Protein 4LVI (pdb70)

Solvent-accessible surface area: 11759 Å² total; per-residue (Å²): 62,96,7,60,8,99,27,104,121,7,79,27,78,56,1,38,47,12,29,123,64,6,18,56,115,149,71,208,54,29,68,104,85,99,32,149,62,31,45,50,24,21,153,31,86,141,103,46,44,0,58,118,44,0,68,53,49,1,76,139,77,50,108,61,154,201,81,37,169,201,63,11,22,3,0,0,9,1,46,0,17,8,64,118,83,10,11,116,155,38,85,142,142,80,12,94,61,0,0,65,11,0,45,65,2,0,16,118,77,22,30,150,81,5,13,5,0,0,6,0,0,27,1,43,86,30,29,23,0,18,0,0,0,1,1,20,107,114,15,121,40,35,7,181,80,17,15,69,190,116,45,62,102,83,0,56,75,26,0,4,114,40,0,51,111,93,61,15,154,12,108,54,21,142,125,130,64,173,90,177,106,98,66,107,80,100,135,103,229,94

Nearest PDB structures (foldseek):
  4lvi-assembly1_A  TM=1.005E+00  e=1.102E-38  Streptococcus agalactiae
  4lvj-assembly1_A  TM=1.004E+00  e=2.937E-36  Streptococcus agalactiae
  4lvl-assembly1_A  TM=1.001E+00  e=3.531E-36  Streptococcus agalactiae
  4lvm-assembly1_A  TM=9.925E-01  e=2.220E-31  Streptococcus agalactiae
  5n2q-assembly1_A  TM=9.835E-01  e=2.586E-30  Streptococcus agalactiae

Organism: Streptococcus agalactiae (NCBI:txid1311)

Secondary structure (DSSP, 8-state):
-B-EEEEEEE-HHHHHHHHHHHTT---TT--GGGGGG-EE-S---TTS-HHHHHHHHHHHH-SS-SPPPTT---EEEEEEE--HHHHHT--HHHHHHHHHHHHHHHHHHH-GGGEEEEEEE-SSSS-EEEEEE--EETTEE-HHHHS-HHHHHHHHHHHHHHHHHTT---BPPPTT----PPPHHHHHH-

Foldseek 3Di:
DAKDKDWDFDAPVCQVVVLCVLQVCDDPFFAVVCQVVKDKPDPDDNVAGLSRQQLCVLVVQADDPDHQDRRARSWIWMKTFDDQVQPVVDDPVRLVVLQVQLLVVCCVVQNNVQFSIWIWDPRGDGIIITTTGQNADPSDGDPCVRDDPVNVLVCLPVVQVSSVVVPGDHDRPDRVDPDDDDDPVRVVVD

B-factor: mean 48.48, std 12.39, range [21.99, 102.13]

Sequence (190 aa):
SYMVARMQQKMKAGNNLGGAFKHHNERVSNKKDINPSRSHLNYELTDDRDRSVSYEKQIKDYVNENKVSNRAIRKDAVLCDEWIITSDKDFFEKLDEEEQTRTFFETAKNYFAENYGEESNIAYASVHLDESTPHMHMGVVPFEENGKLSSKAMFDREEELKHIQEDLPRYMSDHGFELEERGKLNSEEAKHKTVAEFKRRA

Structure (mmCIF, N/CA/C/O backbone):
data_4LVI
#
_entry.id   4LVI
#
_cell.length_a   111.060
_cell.length_b   111.060
_cell.length_c   90.740
_cell.angle_alpha   90.00
_cell.angle_beta   90.00
_cell.angle_gamma   120.00
#
_symmetry.space_group_name_H-M   'P 61 2 2'
#
loop_
_entity.id
_entity.type
_entity.pdbx_description
1 polymer 'Plasmid recombination enzyme'
2 polymer 'ACTTTAT oligonucleotide'
3 polymer 'ATAAAGTATAGTGTG oligonucleotide'
4 non-polymer 'MANGANESE (II) ION'
5 non-polymer GLYCEROL
6 water water
#
loop_
_atom_site.group_PDB
_atom_site.id
_atom_site.type_symbol
_atom_site.label_atom_id
_atom_site.label_alt_id
_atom_site.label_comp_id
_atom_site.label_asym_id
_atom_site.label_entity_id
_atom_site.label_seq_id
_atom_site.pdbx_PDB_ins_code
_atom_site.Cartn_x
_atom_site.Cartn_y
_atom_site.Cartn_z
_atom_site.occupancy
_atom_site.B_iso_or_equiv
_atom_site.auth_seq_id
_atom_site.auth_comp_id
_atom_site.auth_asym_id
_atom_site.auth_atom_id
_atom_site.pdbx_PDB_model_num
ATOM 1 N N . SER A 1 1 ? 11.621 48.914 -9.846 1.00 56.94 2 SER A N 1
ATOM 2 C CA . SER A 1 1 ? 10.205 49.161 -9.511 1.00 54.65 2 SER A CA 1
ATOM 3 C C . SER A 1 1 ? 9.923 48.784 -8.042 1.00 53.14 2 SER A C 1
ATOM 4 O O . SER A 1 1 ? 10.602 47.884 -7.497 1.00 53.09 2 SER A O 1
ATOM 7 N N . TYR A 1 2 ? 8.894 49.404 -7.439 1.00 48.84 3 TYR A N 1
ATOM 8 C CA . TYR A 1 2 ? 8.507 49.126 -6.046 1.00 47.44 3 TYR A CA 1
ATOM 9 C C A TYR A 1 2 ? 7.420 48.062 -5.975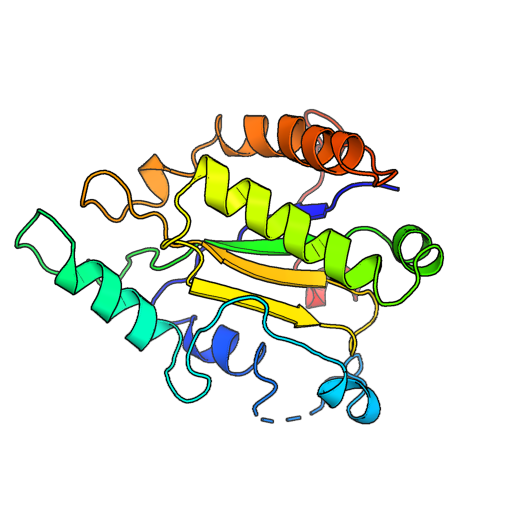 0.50 45.23 3 TYR A C 1
ATOM 10 C C B TYR A 1 2 ? 7.420 48.062 -5.975 0.50 45.23 3 TYR A C 1
ATOM 11 O O A TYR A 1 2 ? 6.483 48.052 -6.808 0.50 44.36 3 TYR A O 1
ATOM 12 O O B TYR A 1 2 ? 6.483 48.052 -6.808 0.50 44.36 3 TYR A O 1
ATOM 21 N N . MET A 1 3 ? 7.532 47.184 -4.979 1.00 43.81 4 MET A N 1
ATOM 22 C CA . MET A 1 3 ? 6.406 46.294 -4.578 1.00 42.55 4 MET A CA 1
ATOM 23 C C . MET A 1 3 ? 5.328 47.183 -4.000 1.00 43.09 4 MET A C 1
ATOM 24 O O . MET A 1 3 ? 5.603 47.999 -3.142 1.00 44.61 4 MET A O 1
ATOM 29 N N A VAL A 1 4 ? 4.101 47.046 -4.488 0.50 42.48 5 VAL A N 1
ATOM 30 N N B VAL A 1 4 ? 4.101 47.046 -4.488 0.50 42.48 5 VAL A N 1
ATOM 31 C CA . VAL A 1 4 ? 2.953 47.690 -3.850 1.00 40.77 5 VAL A CA 1
ATOM 32 C C . VAL A 1 4 ? 2.149 46.606 -3.109 1.00 38.63 5 VAL A C 1
ATOM 33 O O . VAL A 1 4 ? 1.674 45.662 -3.731 1.00 37.82 5 VAL A O 1
ATOM 37 N N . ALA A 1 5 ? 2.012 46.729 -1.788 1.00 36.05 6 ALA A N 1
ATOM 38 C CA . ALA A 1 5 ? 1.114 45.871 -0.994 1.00 33.28 6 ALA A CA 1
ATOM 39 C C . ALA A 1 5 ? 0.410 46.693 0.079 1.00 35.12 6 ALA A C 1
ATOM 40 O O . ALA A 1 5 ? 1.059 47.415 0.856 1.00 33.55 6 ALA A O 1
ATOM 42 N N . ARG A 1 6 ? -0.934 46.637 0.157 1.00 31.42 7 ARG A N 1
ATOM 43 C CA . ARG A 1 6 ? -1.556 47.498 1.107 1.00 30.04 7 ARG A CA 1
ATOM 44 C C . ARG A 1 6 ? -2.957 46.965 1.391 1.00 31.82 7 ARG A C 1
ATOM 45 O O . ARG A 1 6 ? -3.539 46.559 0.420 1.00 31.00 7 ARG A O 1
ATOM 53 N N . MET A 1 7 ? -3.415 46.872 2.676 1.00 27.40 8 MET A N 1
ATOM 54 C CA . MET A 1 7 ? -4.709 46.217 3.022 1.00 28.28 8 MET A CA 1
ATOM 55 C C . MET A 1 7 ? -5.664 47.295 3.379 1.00 29.19 8 MET A C 1
ATOM 56 O O . MET A 1 7 ? -5.255 48.341 3.839 1.00 29.20 8 MET A O 1
ATOM 61 N N . GLN A 1 8 ? -6.923 46.967 3.149 1.00 29.60 9 GLN A N 1
ATOM 62 C CA A GLN A 1 8 ? -8.058 47.760 3.546 0.50 32.54 9 GLN A CA 1
ATOM 63 C CA B GLN A 1 8 ? -8.073 47.743 3.511 0.50 32.78 9 GLN A CA 1
ATOM 64 C C . GLN A 1 8 ? -8.902 46.749 4.311 1.00 33.72 9 GLN A C 1
ATOM 65 O O . GLN A 1 8 ? -8.976 45.546 3.918 1.00 33.77 9 GLN A O 1
ATOM 76 N N . LYS A 1 9 ? -9.494 47.211 5.417 1.00 33.23 10 LYS A N 1
ATOM 77 C CA . LYS A 1 9 ? -10.342 46.358 6.224 1.00 27.52 10 LYS A CA 1
ATOM 78 C C . LYS A 1 9 ? -11.743 46.338 5.603 1.00 29.72 10 LYS A C 1
ATOM 79 O O . LYS A 1 9 ? -12.313 47.399 5.218 1.00 29.53 10 LYS A O 1
ATOM 85 N N . MET A 1 10 ? -12.279 45.150 5.471 1.00 27.89 11 MET A N 1
ATOM 86 C CA . MET A 1 10 ? -13.613 44.955 4.908 1.00 35.74 11 MET A CA 1
ATOM 87 C C . MET A 1 10 ? -14.549 44.473 6.016 1.00 32.77 11 MET A C 1
ATOM 88 O O . MET A 1 10 ? -14.283 43.436 6.581 1.00 33.67 11 MET A O 1
ATOM 93 N N . LYS A 1 11 ? -15.609 45.233 6.326 1.00 37.95 12 LYS A N 1
ATOM 94 C CA . LYS A 1 11 ? -16.733 44.791 7.130 1.00 41.17 12 LYS A CA 1
ATOM 95 C C . LYS A 1 11 ? -17.862 44.205 6.247 1.00 43.89 12 LYS A C 1
ATOM 96 O O . LYS A 1 11 ? -17.829 44.313 5.018 1.00 43.65 12 LYS A O 1
ATOM 102 N N . ALA A 1 12 ? -18.857 43.578 6.869 1.00 43.39 13 ALA A N 1
ATOM 103 C CA . ALA A 1 12 ? -20.034 43.165 6.147 1.00 44.02 13 ALA A CA 1
ATOM 104 C C . ALA A 1 12 ? -20.477 44.221 5.132 1.00 45.93 13 ALA A C 1
ATOM 105 O O . ALA A 1 12 ? -20.740 43.904 3.978 1.00 45.08 13 ALA A O 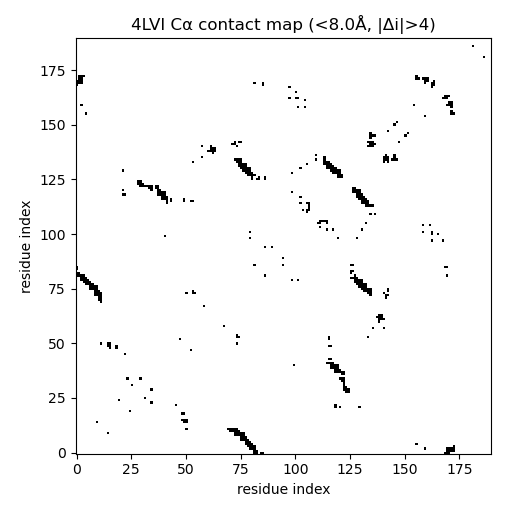1
ATOM 107 N N . GLY A 1 13 ? -20.516 45.473 5.561 1.00 46.25 14 GLY A N 1
ATOM 108 C CA . GLY A 1 13 ? -21.147 46.555 4.786 1.00 48.15 14 GLY A CA 1
ATOM 109 C C . GLY A 1 13 ? -20.372 46.954 3.538 1.00 49.22 14 GLY A C 1
ATOM 110 O O . GLY A 1 13 ? -20.912 47.625 2.699 1.00 50.27 14 GLY A O 1
ATOM 111 N N . ASN A 1 14 ? -19.117 46.531 3.396 1.00 42.29 15 ASN A N 1
ATOM 112 C CA A ASN A 1 14 ? -18.418 46.837 2.155 0.75 45.49 15 ASN A CA 1
ATOM 113 C CA B ASN A 1 14 ? -18.303 46.837 2.218 0.25 43.09 15 ASN A CA 1
ATOM 114 C C . ASN A 1 14 ? -17.898 45.629 1.359 1.00 42.47 15 ASN A C 1
ATOM 115 O O . ASN A 1 14 ? -17.281 45.779 0.314 1.00 39.07 15 ASN A O 1
ATOM 124 N N . LEU A 1 15 ? -18.225 44.431 1.807 1.00 42.27 16 LEU A N 1
ATOM 125 C CA . LEU A 1 15 ? -17.897 43.269 1.038 1.00 42.79 16 LEU A CA 1
ATOM 126 C C . LEU A 1 15 ? -18.849 43.101 -0.171 1.00 45.96 16 LEU A C 1
ATOM 127 O O . LEU A 1 15 ? -18.506 42.388 -1.117 1.00 45.12 16 LEU A O 1
ATOM 132 N N . GLY A 1 16 ? -20.021 43.744 -0.126 1.00 42.60 17 GLY A N 1
ATOM 133 C CA . GLY A 1 16 ? -20.984 43.720 -1.223 1.00 45.15 17 GLY A CA 1
ATOM 134 C C . GLY A 1 16 ? -20.338 44.395 -2.418 1.00 46.43 17 GLY A C 1
ATOM 135 O O . GLY A 1 16 ? -20.232 43.800 -3.485 1.00 43.27 17 GLY A O 1
ATOM 136 N N . GLY A 1 17 ? -19.896 45.642 -2.207 1.00 44.66 18 GLY A N 1
ATOM 137 C CA . GLY A 1 17 ? -19.253 46.478 -3.224 1.00 45.24 18 GLY A CA 1
ATOM 138 C C . GLY A 1 17 ? -17.925 45.873 -3.708 1.00 43.85 18 GLY A C 1
ATOM 139 O O . GLY A 1 17 ? -17.660 45.905 -4.905 1.00 42.62 18 GLY A O 1
ATOM 140 N N . ALA A 1 18 ? -17.136 45.289 -2.798 1.00 40.18 19 ALA A N 1
ATOM 141 C CA . ALA A 1 18 ? -15.904 44.549 -3.176 1.00 37.81 19 ALA A CA 1
ATOM 142 C C . ALA A 1 18 ? -16.234 43.362 -4.106 1.00 38.13 19 ALA A C 1
ATOM 143 O O . ALA A 1 18 ? -15.558 43.146 -5.108 1.00 32.93 19 ALA A O 1
ATOM 145 N N . PHE A 1 19 ? -17.321 42.641 -3.810 1.00 38.76 20 PHE A N 1
ATOM 146 C CA . PHE A 1 19 ? -17.695 41.505 -4.631 1.00 40.85 20 PHE A CA 1
ATOM 147 C C . PHE A 1 19 ? -18.163 41.966 -6.008 1.00 43.56 20 PHE A C 1
ATOM 148 O O . PHE A 1 19 ? -17.769 41.386 -7.033 1.00 37.82 20 PHE A O 1
ATOM 156 N N . LYS A 1 20 ? -18.997 43.012 -6.045 1.00 45.61 21 LYS A N 1
ATOM 157 C CA . LYS A 1 20 ? -19.503 43.513 -7.326 1.00 50.64 21 LYS A CA 1
ATOM 158 C C . LYS A 1 20 ? -18.385 44.051 -8.203 1.00 49.95 21 LYS A C 1
ATOM 159 O O . LYS A 1 20 ? -18.386 43.821 -9.415 1.00 52.70 21 LYS A O 1
ATOM 165 N N . HIS A 1 21 ? -17.433 44.754 -7.590 1.00 43.79 22 HIS A N 1
ATOM 166 C CA A HIS A 1 21 ? -16.296 45.323 -8.315 0.50 42.43 22 HIS A CA 1
ATOM 167 C CA B HIS A 1 21 ? -16.387 45.315 -8.363 0.50 44.72 22 HIS A CA 1
ATOM 168 C C . HIS A 1 21 ? -15.444 44.212 -8.831 1.00 41.13 22 HIS A C 1
ATOM 169 O O . HIS A 1 21 ? -15.160 44.157 -10.005 1.00 44.28 22 HIS A O 1
ATOM 182 N N . ASN A 1 22 ? -15.059 43.300 -7.944 1.00 40.15 23 ASN A N 1
ATOM 183 C CA . ASN A 1 22 ? -14.035 42.316 -8.288 1.00 41.36 23 ASN A CA 1
ATOM 184 C C . ASN A 1 22 ? -14.541 41.308 -9.299 1.00 44.42 23 ASN A C 1
ATOM 185 O O . ASN A 1 22 ? -13.767 40.822 -10.130 1.00 46.14 23 ASN A O 1
ATOM 190 N N . GLU A 1 23 ? -15.811 40.982 -9.197 1.00 41.13 24 GLU A N 1
ATOM 191 C CA . GLU A 1 23 ? -16.413 40.049 -10.127 1.00 45.99 24 GLU A CA 1
ATOM 192 C C . GLU A 1 23 ? -16.985 40.745 -11.368 1.00 46.94 24 GLU A C 1
ATOM 193 O O . GLU A 1 23 ? -17.584 40.117 -12.217 1.00 50.76 24 GLU A O 1
ATOM 199 N N . ARG A 1 24 ? -16.770 42.049 -11.487 1.00 45.59 25 ARG A N 1
ATOM 200 C CA . ARG A 1 24 ? -17.282 42.790 -12.632 1.00 50.79 25 ARG A CA 1
ATOM 201 C C . ARG A 1 24 ? -18.750 42.470 -12.893 1.00 54.79 25 ARG A C 1
ATOM 202 O O . ARG A 1 24 ? -19.138 42.175 -14.016 1.00 58.68 25 ARG A O 1
ATOM 210 N N . VAL A 1 25 ? -19.574 42.505 -11.857 1.00 57.42 26 VAL A N 1
ATOM 211 C CA . VAL A 1 25 ? -20.990 42.287 -12.073 1.00 58.20 26 VAL A CA 1
ATOM 212 C C . VAL A 1 25 ? -21.529 43.621 -12.550 1.00 62.93 26 VAL A C 1
ATOM 213 O O . VAL A 1 25 ? -22.041 44.412 -11.750 1.00 66.12 26 VAL A O 1
ATOM 217 N N . SER A 1 30 ? -17.920 49.835 -16.281 1.00 70.51 31 SER A N 1
ATOM 218 C CA . SER A 1 30 ? -18.437 50.986 -16.986 1.00 76.46 31 SER A CA 1
ATOM 219 C C . SER A 1 30 ? -17.882 52.337 -16.492 1.00 77.82 31 SER A C 1
ATOM 220 O O . SER A 1 30 ? -18.357 53.413 -16.912 1.00 81.67 31 SER A O 1
ATOM 223 N N . ASN A 1 31 ? -16.899 52.253 -15.590 1.00 76.34 32 ASN A N 1
ATOM 224 C CA . ASN A 1 31 ? -15.945 53.339 -15.215 1.00 74.18 32 ASN A CA 1
ATOM 225 C C . ASN A 1 31 ? -14.852 53.618 -16.304 1.00 70.29 32 ASN A C 1
ATOM 226 O O . ASN A 1 31 ? -14.448 52.681 -17.003 1.00 64.02 32 ASN A O 1
ATOM 231 N N . LYS A 1 32 ? -14.389 54.884 -16.412 1.00 68.96 33 LYS A N 1
ATOM 232 C CA A LYS A 1 32 ? -13.425 55.339 -17.430 0.50 68.42 33 LYS A CA 1
ATOM 233 C CA B LYS A 1 32 ? -13.407 55.335 -17.445 0.50 66.96 33 LYS A CA 1
ATOM 234 C C . LYS A 1 32 ? -12.216 54.406 -17.656 1.00 64.45 33 LYS A C 1
ATOM 235 O O . LYS A 1 32 ? -11.815 54.167 -18.807 1.00 64.92 33 LYS A O 1
ATOM 246 N N . ASP A 1 33 ? -11.638 53.898 -16.559 1.00 60.82 34 ASP A N 1
ATOM 247 C CA . ASP A 1 33 ? -10.432 53.032 -16.618 1.00 57.34 34 ASP A CA 1
ATOM 248 C C . ASP A 1 33 ? -10.651 51.527 -16.704 1.00 53.78 34 ASP A C 1
ATOM 249 O O . ASP A 1 33 ? -9.687 50.783 -16.769 1.00 53.53 34 ASP A O 1
ATOM 254 N N . ILE A 1 34 ? -11.883 51.049 -16.683 1.00 51.46 35 ILE A N 1
ATOM 255 C CA . ILE A 1 34 ? -12.078 49.628 -16.975 1.00 50.24 35 ILE A CA 1
ATOM 256 C C . ILE A 1 34 ? -12.229 49.461 -18.488 1.00 50.71 35 ILE A C 1
ATOM 257 O O . ILE A 1 34 ? -13.022 50.166 -19.120 1.00 52.41 35 ILE A O 1
ATOM 262 N N . ASN A 1 35 ? -11.454 48.563 -19.088 1.00 46.96 36 ASN A N 1
ATOM 263 C CA . ASN A 1 35 ? -11.660 48.260 -20.508 1.00 47.32 36 ASN A CA 1
ATOM 264 C C . ASN A 1 35 ? -12.528 46.990 -20.607 1.00 45.96 36 ASN A C 1
ATOM 265 O O . ASN A 1 35 ? -12.061 45.886 -20.322 1.00 44.11 36 ASN A O 1
ATOM 270 N N . PRO A 1 36 ? -13.803 47.138 -20.978 1.00 48.81 37 PRO A N 1
ATOM 271 C CA . PRO A 1 36 ? -14.676 45.923 -20.942 1.00 50.25 37 PRO A CA 1
ATOM 272 C C . PRO A 1 36 ? -14.297 44.758 -21.873 1.00 49.55 37 PRO A C 1
ATOM 273 O O . PRO A 1 36 ? -14.628 43.612 -21.597 1.00 48.47 37 PRO A O 1
ATOM 277 N N . SER A 1 37 ? -13.580 45.043 -22.956 1.00 53.30 38 SER A N 1
ATOM 278 C CA . SER A 1 37 ? -13.059 43.985 -23.827 1.00 54.60 38 SER A CA 1
ATOM 279 C C . SER A 1 37 ? -11.983 43.126 -23.162 1.00 53.65 38 SER A C 1
ATOM 280 O O . SER A 1 37 ? -11.792 41.959 -23.542 1.00 55.43 38 SER A O 1
ATOM 283 N N . ARG A 1 38 ? -11.321 43.680 -22.143 1.00 50.27 39 ARG A N 1
ATOM 284 C CA . ARG A 1 38 ? -10.277 42.962 -21.428 1.00 47.21 39 ARG A CA 1
ATOM 285 C C . ARG A 1 38 ? -10.760 42.184 -20.177 1.00 45.32 39 ARG A C 1
ATOM 286 O O . ARG A 1 38 ? -9.987 41.454 -19.548 1.00 41.87 39 ARG A O 1
ATOM 294 N N . SER A 1 39 ? -12.031 42.347 -19.819 1.00 43.76 40 SER 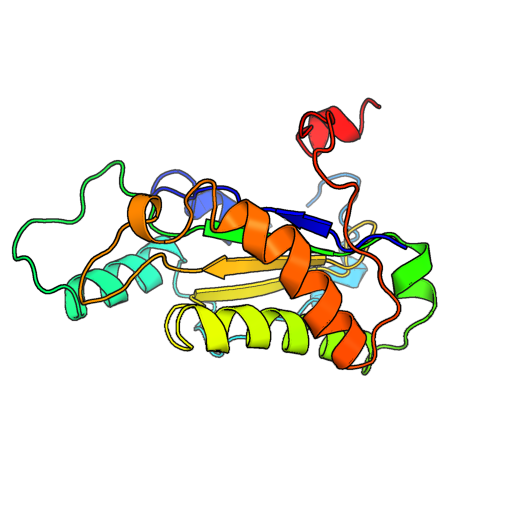A N 1
ATOM 295 C CA . SER A 1 39 ? -12.574 41.838 -18.532 1.00 42.13 40 SER A CA 1
ATOM 296 C C . SER A 1 39 ? -12.508 40.326 -18.447 1.00 43.74 40 SER A C 1
ATOM 297 O O . SER A 1 39 ? -12.203 39.777 -17.399 1.00 46.04 40 SER A O 1
ATOM 300 N N . HIS A 1 40 ? -12.690 39.672 -19.590 1.00 44.57 41 HIS A N 1
ATOM 301 C CA . HIS A 1 40 ? -12.653 38.229 -19.716 1.00 46.29 41 HIS A CA 1
ATOM 302 C C . HIS A 1 40 ? -11.238 37.718 -19.528 1.00 47.07 41 HIS A C 1
ATOM 303 O O . HIS A 1 40 ? -11.065 36.551 -19.180 1.00 49.77 41 HIS A O 1
ATOM 310 N N . LEU A 1 41 ? -10.229 38.590 -19.717 1.00 46.82 42 LEU A N 1
ATOM 311 C CA . LEU A 1 41 ? -8.807 38.257 -19.376 1.00 45.63 42 LEU A CA 1
ATOM 312 C C . LEU A 1 41 ? -8.532 38.130 -17.866 1.00 44.47 42 LEU A C 1
ATOM 313 O O . LEU A 1 41 ? -7.465 37.601 -17.476 1.00 43.24 42 LEU A O 1
ATOM 318 N N . ASN A 1 42 ? -9.434 38.653 -17.018 1.00 40.85 43 ASN A N 1
ATOM 319 C CA . ASN A 1 42 ? -9.224 38.570 -15.564 1.00 41.62 43 ASN A CA 1
ATOM 320 C C . ASN A 1 42 ? -9.322 37.124 -15.115 1.00 43.49 43 ASN A C 1
ATOM 321 O O . ASN A 1 42 ? -9.870 36.309 -15.837 1.00 48.02 43 ASN A O 1
ATOM 326 N N . TYR A 1 43 ? -8.802 36.812 -13.934 1.00 41.95 44 TYR A N 1
ATOM 327 C CA . TYR A 1 43 ? -8.911 35.443 -13.391 1.00 42.98 44 TYR A CA 1
ATOM 328 C C . TYR A 1 43 ? -8.895 35.446 -11.862 1.00 40.73 44 TYR A C 1
ATOM 329 O O . TYR A 1 43 ? -8.386 36.382 -11.244 1.00 40.45 44 TYR A O 1
ATOM 338 N N . GLU A 1 44 ? -9.408 34.363 -11.279 1.00 42.13 45 GLU A N 1
ATOM 339 C CA . GLU A 1 44 ? -9.567 34.167 -9.821 1.00 40.02 45 GLU A CA 1
ATOM 340 C C . GLU A 1 44 ? -8.547 33.075 -9.435 1.00 42.23 45 GLU A C 1
ATOM 341 O O . GLU A 1 44 ? -8.548 31.994 -10.072 1.00 40.02 45 GLU A O 1
ATOM 347 N N . LEU A 1 45 ? -7.652 33.333 -8.460 1.00 39.31 46 LEU A N 1
ATOM 348 C CA . LEU A 1 45 ? -6.656 32.288 -8.098 1.00 42.63 46 LEU A CA 1
ATOM 349 C C . LEU A 1 45 ? -7.124 31.284 -7.041 1.00 44.89 46 LEU A C 1
ATOM 350 O O . LEU A 1 45 ? -6.481 30.255 -6.853 1.00 49.35 46 LEU A O 1
ATOM 355 N N . THR A 1 46 ? -8.193 31.575 -6.301 1.00 45.14 47 THR A N 1
ATOM 356 C CA . THR A 1 46 ? -8.698 30.586 -5.315 1.00 45.04 47 THR A CA 1
ATOM 357 C C . THR A 1 46 ? -9.696 29.688 -6.034 1.00 50.33 47 THR A C 1
ATOM 358 O O . THR A 1 46 ? -10.163 30.051 -7.132 1.00 49.62 47 THR A O 1
ATOM 362 N N . ASP A 1 47 ? -10.039 28.550 -5.413 1.00 51.20 48 ASP A N 1
ATOM 363 C CA A ASP A 1 47 ? -11.095 27.685 -5.915 0.50 51.51 48 ASP A CA 1
ATOM 364 C CA B ASP A 1 47 ? -11.090 27.690 -5.922 0.50 52.83 48 ASP A CA 1
ATOM 365 C C . ASP A 1 47 ? -12.499 28.059 -5.423 1.00 51.53 48 ASP A C 1
ATOM 366 O O . ASP A 1 47 ? -13.401 27.233 -5.429 1.00 54.74 48 ASP A O 1
ATOM 375 N N . ARG A 1 48 ? -12.706 29.312 -5.035 1.00 47.19 49 ARG A N 1
ATOM 376 C CA . ARG A 1 48 ? -14.021 29.734 -4.518 1.00 48.28 49 ARG A CA 1
ATOM 377 C C . ARG A 1 48 ? -15.152 29.716 -5.550 1.00 49.45 49 ARG A C 1
ATOM 378 O O . ARG A 1 48 ? -14.934 29.813 -6.753 1.00 48.42 49 ARG A O 1
ATOM 386 N N . ASP A 1 49 ? -16.381 29.635 -5.073 1.00 54.23 50 ASP A N 1
ATOM 387 C CA . ASP A 1 49 ? -17.532 29.556 -5.958 1.00 55.34 50 ASP A CA 1
ATOM 388 C C . ASP A 1 49 ? -18.009 30.972 -6.289 1.00 54.40 50 ASP A C 1
ATOM 389 O O . ASP A 1 49 ? -18.367 31.715 -5.378 1.00 54.60 50 ASP A O 1
ATOM 394 N N . ARG A 1 50 ? -18.020 31.335 -7.578 1.00 52.64 51 ARG A N 1
ATOM 395 C CA . ARG A 1 50 ? -18.346 32.685 -8.039 1.00 53.61 51 ARG A CA 1
ATOM 396 C C . ARG A 1 50 ? -19.785 33.154 -7.753 1.00 54.33 51 ARG A C 1
ATOM 397 O O . ARG A 1 50 ? -20.062 34.351 -7.739 1.00 54.22 51 ARG A O 1
ATOM 405 N N . SER A 1 51 ? -20.708 32.237 -7.527 1.00 56.82 52 SER A N 1
ATOM 406 C CA . SER A 1 51 ? -22.089 32.651 -7.171 1.00 60.00 52 SER A CA 1
ATOM 407 C C . SER A 1 51 ? -22.279 32.891 -5.682 1.00 58.90 52 SER A C 1
ATOM 408 O O . SER A 1 51 ? -23.367 33.270 -5.271 1.00 63.12 52 SER A O 1
ATOM 411 N N . VAL A 1 52 ? -21.235 32.678 -4.879 1.00 52.39 53 VAL A N 1
ATOM 412 C CA . VAL A 1 52 ? -21.343 32.832 -3.429 1.00 47.35 53 VAL A CA 1
ATOM 413 C C . VAL A 1 52 ? -20.665 34.153 -3.067 1.00 45.70 53 VAL A C 1
ATOM 414 O O . VAL A 1 52 ? -19.506 34.397 -3.468 1.00 43.50 53 VAL A O 1
ATOM 418 N N . SER A 1 53 ? -21.375 35.031 -2.352 1.00 45.95 54 SER A N 1
ATOM 419 C CA . SER A 1 53 ? -20.796 36.342 -2.003 1.00 44.47 54 SER A CA 1
ATOM 420 C C . SER A 1 53 ? -19.549 36.230 -1.061 1.00 43.54 54 SER A C 1
ATOM 421 O O . SER A 1 53 ? -19.282 35.166 -0.465 1.00 43.65 54 SER A O 1
ATOM 424 N N . TYR A 1 54 ? -18.764 37.307 -0.936 1.00 39.34 55 TYR A N 1
ATOM 425 C CA . TYR A 1 54 ? -17.647 37.266 0.004 1.00 40.12 55 TYR A CA 1
ATOM 426 C C . TYR A 1 54 ? -18.192 37.232 1.436 1.00 41.69 55 TYR A C 1
ATOM 427 O O . TYR A 1 54 ? -17.692 36.485 2.280 1.00 41.59 55 TYR A O 1
ATOM 436 N N . GLU A 1 55 ? -19.261 37.987 1.685 1.00 45.63 56 GLU A N 1
ATOM 437 C CA . GLU A 1 55 ? -19.827 38.073 3.026 1.00 50.10 56 GLU A CA 1
ATOM 438 C C . GLU A 1 55 ? -20.291 36.677 3.467 1.00 50.27 56 GLU A C 1
ATOM 439 O O . GLU A 1 55 ? -19.963 36.237 4.553 1.00 48.18 56 GLU A O 1
ATOM 445 N N . LYS A 1 56 ? -21.043 35.982 2.609 1.00 47.35 57 LYS A N 1
ATOM 446 C CA . LYS A 1 56 ? -21.552 34.667 2.936 1.00 43.62 57 LYS A CA 1
ATOM 447 C C . LYS A 1 56 ? -20.429 33.606 3.120 1.00 45.18 57 LYS A C 1
ATOM 448 O O . LYS A 1 56 ? -20.490 32.827 4.086 1.00 41.23 57 LYS A O 1
ATOM 454 N N . GLN A 1 57 ? -19.452 33.554 2.179 1.00 39.29 58 GLN A N 1
ATOM 455 C CA . GLN A 1 57 ? -18.331 32.615 2.227 1.00 40.24 58 GLN A CA 1
ATOM 456 C C . GLN A 1 57 ? -17.532 32.778 3.540 1.00 41.60 58 GLN A C 1
ATOM 457 O O . GLN A 1 57 ? -17.224 31.810 4.231 1.00 43.01 58 GLN A O 1
ATOM 463 N N . ILE A 1 58 ? -17.145 34.009 3.852 1.00 36.54 59 ILE A N 1
ATOM 464 C CA . ILE A 1 58 ? -16.370 34.261 5.078 1.00 36.43 59 ILE A CA 1
ATOM 465 C C . ILE A 1 58 ? -17.136 34.079 6.387 1.00 38.61 59 ILE A C 1
ATOM 466 O O . ILE A 1 58 ? -16.566 33.553 7.341 1.00 38.98 59 ILE A O 1
ATOM 471 N N . LYS A 1 59 ? -18.403 34.503 6.451 1.00 40.00 60 LYS A N 1
ATOM 472 C CA . LYS A 1 59 ? -19.160 34.334 7.679 1.00 44.87 60 LYS A CA 1
ATOM 473 C C . LYS A 1 59 ? -19.444 32.868 7.974 1.00 47.71 60 LYS A C 1
ATOM 474 O O . LYS A 1 59 ? -19.433 32.498 9.133 1.00 46.71 60 LYS A O 1
ATOM 480 N N . ASP A 1 60 ? -19.685 32.053 6.932 1.00 48.34 61 ASP A N 1
ATOM 481 C CA . ASP A 1 60 ? -19.901 30.608 7.084 1.00 51.72 61 ASP A CA 1
ATOM 482 C C . ASP A 1 60 ? -18.662 29.922 7.602 1.00 50.02 61 ASP A C 1
ATOM 483 O O . ASP A 1 60 ? -18.715 29.118 8.528 1.00 52.38 61 ASP A O 1
ATOM 488 N N . TYR A 1 61 ? -17.550 30.216 6.948 1.00 46.76 62 TYR A N 1
ATOM 489 C CA . TYR A 1 61 ? -16.235 29.730 7.382 1.00 46.47 62 TYR A CA 1
ATOM 490 C C . TYR A 1 61 ? -15.874 30.111 8.818 1.00 43.85 62 TYR A C 1
ATOM 491 O O . TYR A 1 61 ? -15.334 29.298 9.552 1.00 43.58 62 TYR A O 1
ATOM 500 N N . VAL A 1 62 ? -16.091 31.368 9.189 1.00 42.71 63 VAL A N 1
ATOM 501 C CA . VAL A 1 62 ? -15.757 31.790 10.544 1.00 42.93 63 VAL A CA 1
ATOM 502 C C . VAL A 1 62 ? -16.758 31.162 11.537 1.00 48.09 63 VAL A C 1
ATOM 503 O O . VAL A 1 62 ? -16.341 30.519 12.484 1.00 51.28 63 VAL A O 1
ATOM 507 N N . ASN A 1 63 ? -18.067 31.272 11.293 1.00 48.74 64 ASN A N 1
ATOM 508 C CA . ASN A 1 63 ? -19.018 30.633 12.196 1.00 48.87 64 ASN A CA 1
ATOM 509 C C . ASN A 1 63 ? -18.769 29.121 12.341 1.00 50.90 64 ASN A C 1
ATOM 510 O O . ASN A 1 63 ? -18.796 28.601 13.462 1.00 49.28 64 ASN A O 1
ATOM 515 N N . GLU A 1 64 ? -18.463 28.416 11.256 1.00 50.39 65 GLU A N 1
ATOM 516 C CA . GLU A 1 64 ? -18.265 26.962 11.397 1.00 57.38 65 GLU A CA 1
ATOM 517 C C . GLU A 1 64 ? -16.996 26.551 12.129 1.00 58.61 65 GLU A C 1
ATOM 518 O O . GLU A 1 64 ? -16.870 25.409 12.510 1.00 68.01 65 GLU A O 1
ATOM 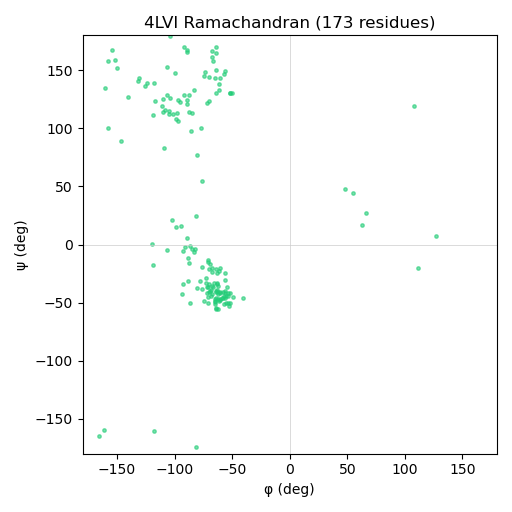524 N N . ASN A 1 65 ? -16.050 27.465 12.306 1.00 58.45 66 ASN A N 1
ATOM 525 C CA . ASN A 1 65 ? -14.730 27.124 12.870 1.00 54.99 66 ASN A CA 1
ATOM 526 C C . ASN A 1 65 ? -14.352 27.825 14.177 1.00 51.95 66 ASN A C 1
ATOM 527 O O . ASN A 1 65 ? -13.418 27.406 14.825 1.00 52.40 66 ASN A O 1
ATOM 532 N N . LYS A 1 66 ? -15.027 28.920 14.521 1.00 48.25 67 LYS A N 1
ATOM 533 C CA . LYS A 1 66 ? -14.655 29.701 15.692 1.00 48.33 67 LYS A CA 1
ATOM 534 C C . LYS A 1 66 ? -14.807 28.988 17.020 1.00 51.13 67 LYS A C 1
ATOM 535 O O . LYS A 1 66 ? -15.771 28.280 17.208 1.00 53.39 67 LYS A O 1
ATOM 541 N N . VAL A 1 67 ? -13.892 29.233 17.959 1.00 53.73 68 VAL A N 1
ATOM 542 C CA . VAL A 1 67 ? -13.969 28.600 19.285 1.00 57.44 68 VAL A CA 1
ATOM 543 C C . VAL A 1 67 ? -15.058 29.198 20.163 1.00 58.91 68 VAL A C 1
ATOM 544 O O . VAL A 1 67 ? -15.853 28.451 20.715 1.00 61.21 68 VAL A O 1
ATOM 548 N N . SER A 1 68 ? -15.116 30.527 20.259 1.00 56.10 69 SER A N 1
ATOM 549 C CA . SER A 1 68 ? -16.168 31.193 21.052 1.00 59.40 69 SER A CA 1
ATOM 550 C C . SER A 1 68 ? -17.583 30.970 20.508 1.00 60.66 69 SER A C 1
ATOM 551 O O . SER A 1 68 ? -17.816 30.852 19.290 1.00 58.91 69 SER A O 1
ATOM 554 N N . ASN A 1 69 ? -18.519 30.992 21.434 1.00 61.19 70 ASN A N 1
ATOM 555 C CA . ASN A 1 69 ? -19.950 30.811 21.163 1.00 62.65 70 ASN A CA 1
ATOM 556 C C . ASN A 1 69 ? -20.667 32.113 20.838 1.00 58.95 70 ASN A C 1
ATOM 557 O O . ASN A 1 69 ? -21.814 32.121 20.400 1.00 58.78 70 ASN A O 1
ATOM 562 N N . ARG A 1 70 ? -19.974 33.218 21.080 1.00 57.37 71 ARG A N 1
ATOM 563 C CA . ARG A 1 70 ? -20.540 34.538 20.901 1.00 55.83 71 ARG A CA 1
ATOM 564 C C . ARG A 1 70 ? -20.611 34.805 19.387 1.00 51.16 71 ARG A C 1
ATOM 565 O O . ARG A 1 70 ? -19.759 34.324 18.623 1.00 45.10 71 ARG A O 1
ATOM 573 N N . ALA A 1 71 ? -21.659 35.517 18.970 1.00 48.61 72 ALA A N 1
ATOM 574 C CA . ALA A 1 71 ? -21.832 35.920 17.575 1.00 47.68 72 ALA A CA 1
ATOM 575 C C . ALA A 1 71 ? -20.675 36.800 17.085 1.00 44.98 72 ALA A C 1
ATOM 576 O O . ALA A 1 71 ? -20.173 37.629 17.846 1.00 45.46 72 ALA A O 1
ATOM 578 N N . ILE A 1 72 ? -20.275 36.639 15.826 1.00 44.65 73 ILE A N 1
ATOM 579 C CA . ILE A 1 72 ? -19.349 37.595 15.173 1.00 43.14 73 ILE A CA 1
ATOM 580 C C . ILE A 1 72 ? -19.885 39.044 15.389 1.00 45.62 73 ILE A C 1
ATOM 581 O O . ILE A 1 72 ? -21.084 39.299 15.154 1.00 42.32 73 ILE A O 1
ATOM 586 N N . ARG A 1 73 ? -19.055 39.995 15.839 1.00 42.85 74 ARG A N 1
ATOM 587 C CA . ARG A 1 73 ? -19.632 41.352 16.053 1.00 45.79 74 ARG A CA 1
ATOM 588 C C . ARG A 1 73 ? -19.977 42.045 14.703 1.00 44.93 74 ARG A C 1
ATOM 589 O O . ARG A 1 73 ? -19.244 41.891 13.706 1.00 41.91 74 ARG A O 1
ATOM 597 N N . LYS A 1 74 ? -21.070 42.814 14.685 1.00 42.72 75 LYS A N 1
ATOM 598 C CA . LYS A 1 74 ? -21.497 43.523 13.478 1.00 43.06 75 LYS A CA 1
ATOM 599 C C . LYS A 1 74 ? -20.443 44.450 12.871 1.00 41.94 75 LYS A C 1
ATOM 600 O O . LYS A 1 74 ? -20.477 44.690 11.658 1.00 41.07 75 LYS A O 1
ATOM 606 N N . ASP A 1 75 ? -19.494 44.932 13.679 1.00 39.95 76 ASP A N 1
ATOM 607 C CA . ASP A 1 75 ? -18.431 45.797 13.186 1.00 38.74 76 ASP A CA 1
ATOM 608 C C . ASP A 1 75 ? -17.128 45.066 12.929 1.00 34.82 76 ASP A C 1
ATOM 609 O O . ASP A 1 75 ? -16.072 45.696 12.771 1.00 36.10 76 ASP A O 1
ATOM 614 N N . ALA A 1 76 ? -17.219 43.737 12.872 1.00 37.12 77 ALA A N 1
ATOM 615 C CA . ALA A 1 76 ? -16.081 42.855 12.673 1.00 35.67 77 ALA A CA 1
ATOM 616 C C . ALA A 1 76 ? -15.439 43.127 11.358 1.00 33.26 77 ALA A C 1
ATOM 617 O O . ALA A 1 76 ? -16.103 43.326 10.310 1.00 32.85 77 ALA A O 1
ATOM 619 N N . VAL A 1 77 ? -14.113 43.131 11.376 1.00 33.37 78 VAL A N 1
ATOM 620 C CA . VAL A 1 77 ? -13.347 43.047 10.148 1.00 30.35 78 VAL A CA 1
ATOM 621 C C . VAL A 1 77 ? -13.308 41.618 9.601 1.00 31.23 78 VAL A C 1
ATOM 622 O O . VAL A 1 77 ? -12.571 40.742 10.093 1.00 34.95 78 VAL A O 1
ATOM 626 N N . LEU A 1 78 ? -14.158 41.365 8.605 1.00 36.99 79 LEU A N 1
ATOM 627 C CA . LEU A 1 78 ? -14.362 39.972 8.125 1.00 36.31 79 LEU A CA 1
ATOM 628 C C . LEU A 1 78 ? -13.200 39.563 7.241 1.00 36.61 79 LEU A C 1
ATOM 629 O O . LEU A 1 78 ? -12.809 38.384 7.233 1.00 37.97 79 LEU A O 1
ATOM 634 N N . CYS A 1 79 ? -12.618 40.541 6.518 1.00 36.67 80 CYS A N 1
ATOM 635 C CA . CYS A 1 79 ? -11.329 40.344 5.861 1.00 34.20 80 CYS A CA 1
ATOM 636 C C . CYS A 1 79 ? -10.578 41.608 5.551 1.00 30.56 80 CYS A C 1
ATOM 637 O O . CYS A 1 79 ? -11.142 42.684 5.474 1.00 34.86 80 CYS A O 1
ATOM 640 N N . ASP A 1 80 ? -9.276 41.411 5.393 1.00 29.23 81 ASP A N 1
ATOM 641 C CA . ASP A 1 80 ? -8.307 42.425 5.004 1.00 28.23 81 ASP A CA 1
ATOM 642 C C . ASP A 1 80 ? -8.053 42.152 3.510 1.00 27.29 81 ASP A C 1
ATOM 643 O O . ASP A 1 80 ? -7.515 41.074 3.118 1.00 31.52 81 ASP A O 1
ATOM 648 N N . GLU A 1 81 ? -8.487 43.082 2.693 1.00 28.43 82 GLU A N 1
ATOM 649 C CA . GLU A 1 81 ? -8.240 42.970 1.254 1.00 31.27 82 GLU A CA 1
ATOM 650 C C . GLU A 1 81 ? -6.893 43.603 0.965 1.00 28.21 82 GLU A C 1
ATOM 651 O O . GLU A 1 81 ? -6.738 44.783 1.103 1.00 28.99 82 GLU A O 1
ATOM 657 N N . TRP A 1 82 ? -5.956 42.775 0.551 1.00 25.75 83 TRP A N 1
ATOM 658 C CA . TRP A 1 82 ? -4.668 43.293 0.118 1.00 29.14 83 TRP A CA 1
ATOM 659 C C . TRP A 1 82 ? -4.669 43.556 -1.382 1.00 28.78 83 TRP A C 1
ATOM 660 O O . TRP A 1 82 ? -5.073 42.684 -2.163 1.00 30.52 83 TRP A O 1
ATOM 671 N N . ILE A 1 83 ? -4.254 44.774 -1.768 1.00 27.83 84 ILE A N 1
ATOM 672 C CA . ILE A 1 83 ? -3.996 45.113 -3.189 1.00 28.80 84 ILE A CA 1
ATOM 673 C C . ILE A 1 83 ? -2.526 44.733 -3.370 1.00 31.97 84 ILE A C 1
ATOM 674 O O . ILE A 1 83 ? -1.691 45.178 -2.546 1.00 28.99 84 ILE A O 1
ATOM 679 N N . ILE A 1 84 ? -2.250 43.869 -4.351 1.00 30.23 85 ILE A N 1
ATOM 680 C CA . ILE A 1 84 ? -0.845 43.461 -4.662 1.00 26.70 85 ILE A CA 1
ATOM 681 C C . ILE A 1 84 ? -0.557 43.927 -6.089 1.00 30.60 85 ILE A C 1
ATOM 682 O O . ILE A 1 84 ? -1.266 43.547 -7.026 1.00 28.56 85 ILE A O 1
ATOM 687 N N . THR A 1 85 ? 0.495 44.744 -6.309 1.00 30.50 86 THR A N 1
ATOM 688 C CA . THR A 1 85 ? 0.746 45.268 -7.637 1.00 32.50 86 THR A CA 1
ATOM 689 C C . THR A 1 85 ? 2.174 45.839 -7.651 1.00 33.96 86 THR A C 1
ATOM 690 O O . THR A 1 85 ? 2.980 45.489 -6.789 1.00 31.77 86 THR A O 1
ATOM 694 N N . SER A 1 86 ? 2.491 46.636 -8.667 1.00 37.17 87 SER A N 1
ATOM 695 C CA . SER A 1 86 ? 3.817 47.326 -8.787 1.00 33.60 87 SER A CA 1
ATOM 696 C C . SER A 1 86 ? 3.520 48.447 -9.793 1.00 38.02 87 SER A C 1
ATOM 697 O O . SER A 1 86 ? 2.336 48.812 -9.974 1.00 38.39 87 SER A O 1
ATOM 700 N N . ASP A 1 87 ? 4.552 48.999 -10.438 1.00 37.26 88 ASP A N 1
ATOM 701 C CA . ASP A 1 87 ? 4.268 49.933 -11.500 1.00 41.45 88 ASP A CA 1
ATOM 702 C C . ASP A 1 87 ? 4.118 49.229 -12.861 1.00 40.25 88 ASP A C 1
ATOM 703 O O . ASP A 1 87 ? 4.465 48.043 -12.992 1.00 40.15 88 ASP A O 1
ATOM 708 N N . LYS A 1 88 ? 3.597 49.983 -13.821 1.00 43.42 89 LYS A N 1
ATOM 709 C CA . LYS A 1 88 ? 3.462 49.560 -15.220 1.00 47.73 89 LYS A CA 1
ATOM 710 C C . LYS A 1 88 ? 4.792 49.072 -15.786 1.00 52.46 89 LYS A C 1
ATOM 711 O O . LYS A 1 88 ? 4.834 48.023 -16.404 1.00 53.31 89 LYS A O 1
ATOM 717 N N . ASP A 1 89 ? 5.901 49.771 -15.542 1.00 51.35 90 ASP A N 1
ATOM 718 C CA . ASP A 1 89 ? 7.136 49.281 -16.115 1.00 54.19 90 ASP A CA 1
ATOM 719 C C . ASP A 1 89 ? 7.345 47.853 -15.709 1.00 50.03 90 ASP A C 1
ATOM 720 O O . ASP A 1 89 ? 7.823 47.035 -16.511 1.00 47.05 90 ASP A O 1
ATOM 725 N N . PHE A 1 90 ? 6.955 47.541 -14.481 1.00 45.95 91 PHE A N 1
ATOM 726 C CA . PHE A 1 90 ? 7.327 46.264 -13.934 1.00 43.62 91 PHE A CA 1
ATOM 727 C C . PHE A 1 90 ? 6.651 45.140 -14.736 1.00 42.92 91 PHE A C 1
ATOM 728 O O . PHE A 1 90 ? 7.308 44.172 -15.141 1.00 40.19 91 PHE A O 1
ATOM 736 N N . PHE A 1 91 ? 5.344 45.284 -14.958 1.00 39.03 92 PHE A N 1
ATOM 737 C CA . PHE A 1 91 ? 4.569 44.280 -15.676 1.00 44.79 92 PHE A CA 1
ATOM 738 C C . PHE A 1 91 ? 4.816 44.211 -17.181 1.00 46.24 92 PHE A C 1
ATOM 739 O O . PHE A 1 91 ? 4.729 43.136 -17.769 1.00 48.70 92 PHE A O 1
ATOM 747 N N . GLU A 1 92 ? 5.198 45.331 -17.783 1.00 48.71 93 GLU A N 1
ATOM 748 C CA . GLU A 1 92 ? 5.519 45.335 -19.211 1.00 49.37 93 GLU A CA 1
ATOM 749 C C . GLU A 1 92 ? 6.644 44.420 -19.520 1.00 50.79 93 GLU A C 1
ATOM 750 O O . GLU A 1 92 ? 6.747 43.936 -20.627 1.00 54.85 93 GLU A O 1
ATOM 756 N N . LYS A 1 93 ? 7.420 44.087 -18.507 1.00 48.43 94 LYS A N 1
ATOM 757 C CA . LYS A 1 93 ? 8.566 43.217 -18.745 1.00 50.69 94 LYS A CA 1
ATOM 758 C C . LYS A 1 93 ? 8.206 41.735 -18.711 1.00 48.82 94 LYS A C 1
ATOM 759 O O . LYS A 1 93 ? 9.046 40.902 -19.015 1.00 54.50 94 LYS A O 1
ATOM 765 N N . LEU A 1 94 ? 6.957 41.419 -18.393 1.00 48.20 95 LEU A N 1
ATOM 766 C CA . LEU A 1 94 ? 6.533 40.034 -18.116 1.00 48.86 95 LEU A CA 1
ATOM 767 C C . LEU A 1 94 ? 5.480 39.506 -19.073 1.00 47.74 95 LEU A C 1
ATOM 768 O O . LEU A 1 94 ? 4.581 40.225 -19.425 1.00 45.67 95 LEU A O 1
ATOM 773 N N . ASP A 1 95 ? 5.591 38.252 -19.500 1.00 46.74 96 ASP A N 1
ATOM 774 C CA . ASP A 1 95 ? 4.538 37.687 -20.345 1.00 47.38 96 ASP A CA 1
ATOM 775 C C . ASP A 1 95 ? 3.418 37.249 -19.422 1.00 44.67 96 ASP A C 1
ATOM 776 O O . ASP A 1 95 ? 3.495 37.490 -18.180 1.00 42.78 96 ASP A O 1
ATOM 781 N N . GLU A 1 96 ? 2.399 36.597 -20.005 1.00 47.75 97 GLU A N 1
ATOM 782 C CA . GLU A 1 96 ? 1.217 36.117 -19.277 1.00 47.69 97 GLU A CA 1
ATOM 783 C C . GLU A 1 96 ? 1.495 35.066 -18.193 1.00 48.35 97 GLU A C 1
ATOM 784 O O . GLU A 1 96 ? 0.940 35.191 -17.129 1.00 48.41 97 GLU A O 1
ATOM 790 N N . GLU A 1 97 ? 2.303 34.029 -18.497 1.00 49.47 98 GLU A N 1
ATOM 791 C CA A GLU A 1 97 ? 2.643 33.008 -17.523 0.50 49.33 98 GLU A CA 1
ATOM 792 C CA B GLU A 1 97 ? 2.725 33.004 -17.512 0.50 48.69 98 GLU A CA 1
ATOM 793 C C . GLU A 1 97 ? 3.315 33.680 -16.300 1.00 46.39 98 GLU A C 1
ATOM 794 O O . GLU A 1 97 ? 2.889 33.442 -15.195 1.00 44.68 98 GLU A O 1
ATOM 805 N N . GLN A 1 98 ? 4.380 34.472 -16.531 1.00 46.17 99 GLN A N 1
ATOM 806 C CA . GLN A 1 98 ? 5.066 35.245 -15.507 1.00 42.91 99 GLN A CA 1
ATOM 807 C C . GLN A 1 98 ? 4.160 36.164 -14.669 1.00 43.65 99 GLN A C 1
ATOM 808 O O . GLN A 1 98 ? 4.312 36.283 -13.447 1.00 44.96 99 GLN A O 1
ATOM 814 N N . THR A 1 99 ? 3.228 36.819 -15.324 1.00 43.88 100 THR A N 1
ATOM 815 C CA . THR A 1 99 ? 2.300 37.717 -14.636 1.00 39.00 100 THR A CA 1
ATOM 816 C C . THR A 1 99 ? 1.448 36.895 -13.668 1.00 40.80 100 THR A C 1
ATOM 817 O O . THR A 1 99 ? 1.377 37.199 -12.471 1.00 40.20 100 THR A O 1
ATOM 821 N N . ARG A 1 100 ? 0.792 35.857 -14.178 1.00 42.66 101 ARG A N 1
ATOM 822 C CA . ARG A 1 100 ? 0.135 34.904 -13.312 1.00 41.32 101 ARG A CA 1
ATOM 823 C C . ARG A 1 100 ? 1.030 34.374 -12.164 1.00 41.57 101 ARG A C 1
ATOM 824 O O . ARG A 1 100 ? 0.613 34.306 -11.004 1.00 40.95 101 ARG A O 1
ATOM 832 N N . THR A 1 101 ? 2.262 34.013 -12.481 1.00 43.62 102 THR A N 1
ATOM 833 C CA . THR A 1 101 ? 3.135 33.467 -11.468 1.00 45.13 102 THR A CA 1
ATOM 834 C C . THR A 1 101 ? 3.401 34.471 -10.359 1.00 44.44 102 THR A C 1
ATOM 835 O O . THR A 1 101 ? 3.474 34.094 -9.181 1.00 45.04 102 THR A O 1
ATOM 839 N N . PHE A 1 102 ? 3.489 35.745 -10.735 1.00 43.14 103 PHE A N 1
ATOM 840 C CA . PHE A 1 102 ? 3.704 36.817 -9.770 1.00 45.27 103 PHE A CA 1
ATOM 841 C C . PHE A 1 102 ? 2.542 36.857 -8.755 1.00 44.13 103 PHE A C 1
ATOM 842 O O . PHE A 1 102 ? 2.761 36.883 -7.539 1.00 43.73 103 PHE A O 1
ATOM 850 N N . PHE A 1 103 ? 1.306 36.790 -9.227 1.00 38.28 104 PHE A N 1
ATOM 851 C CA . PHE A 1 103 ? 0.243 36.855 -8.266 1.00 38.27 104 PHE A CA 1
ATOM 852 C C . PHE A 1 103 ? 0.098 35.611 -7.425 1.00 37.56 104 PHE A C 1
ATOM 853 O O . PHE A 1 103 ? -0.184 35.712 -6.243 1.00 37.76 104 PHE A O 1
ATOM 861 N N . GLU A 1 104 ? 0.333 34.465 -8.031 1.00 39.90 105 GLU A N 1
ATOM 862 C CA . GLU A 1 104 ? 0.299 33.189 -7.340 1.00 41.87 105 GLU A CA 1
ATOM 863 C C . GLU A 1 104 ? 1.320 33.113 -6.227 1.00 41.47 105 GLU A C 1
ATOM 864 O O . GLU A 1 104 ? 1.005 32.611 -5.173 1.00 39.72 105 GLU A O 1
ATOM 870 N N . THR A 1 105 ? 2.522 33.622 -6.493 1.00 40.38 106 THR A N 1
ATOM 871 C CA . THR A 1 105 ? 3.591 33.791 -5.511 1.00 41.98 106 THR A CA 1
ATOM 872 C C . THR A 1 105 ? 3.212 34.676 -4.300 1.00 42.85 106 THR A C 1
ATOM 873 O O . THR A 1 105 ? 3.524 34.319 -3.139 1.00 39.51 106 THR A O 1
ATOM 877 N N . ALA A 1 106 ? 2.590 35.823 -4.569 1.00 38.08 107 ALA A N 1
ATOM 878 C CA . ALA A 1 106 ? 2.143 36.706 -3.526 1.00 40.42 107 ALA A CA 1
ATOM 879 C C . ALA A 1 106 ? 1.057 36.056 -2.667 1.00 41.73 107 ALA A C 1
ATOM 880 O O . ALA A 1 106 ? 1.126 36.137 -1.428 1.00 40.86 107 ALA A O 1
ATOM 882 N N . LYS A 1 107 ? 0.078 35.426 -3.335 1.00 41.10 108 LYS A N 1
ATOM 883 C CA . LYS A 1 107 ? -0.946 34.571 -2.709 1.00 42.30 108 LYS A CA 1
ATOM 884 C C . LYS A 1 107 ? -0.273 33.521 -1.813 1.00 42.45 108 LYS A C 1
ATOM 885 O O . LYS A 1 107 ? -0.618 33.402 -0.638 1.00 43.63 108 LYS A O 1
ATOM 891 N N . ASN A 1 108 ? 0.714 32.802 -2.344 1.00 41.56 109 ASN A N 1
ATOM 892 C CA . ASN A 1 108 ? 1.497 31.904 -1.506 1.00 39.17 109 ASN A CA 1
ATOM 893 C C . ASN A 1 108 ? 2.095 32.547 -0.236 1.00 38.85 109 ASN A C 1
ATOM 894 O O . ASN A 1 108 ? 2.100 31.935 0.832 1.00 39.80 109 ASN A O 1
ATOM 899 N N . TYR A 1 109 ? 2.616 33.774 -0.343 1.00 35.45 110 TYR A N 1
ATOM 900 C CA . TYR A 1 109 ? 3.240 34.361 0.816 1.00 39.54 110 TYR A CA 1
ATOM 901 C C . TYR A 1 109 ? 2.214 34.538 1.976 1.00 35.69 110 TYR A C 1
ATOM 902 O O . TYR A 1 109 ? 2.500 34.216 3.116 1.00 35.97 110 TYR A O 1
ATOM 911 N N . PHE A 1 110 ? 1.013 34.995 1.651 1.00 37.29 111 PHE A N 1
ATOM 912 C CA . PHE A 1 110 ? -0.041 35.163 2.629 1.00 36.75 111 PHE A CA 1
ATOM 913 C C . PHE A 1 110 ? -0.633 33.849 3.091 1.00 39.22 111 PHE A C 1
ATOM 914 O O . PHE A 1 110 ? -1.035 33.726 4.248 1.00 36.53 111 PHE A O 1
ATOM 922 N N . ALA A 1 111 ? -0.675 32.877 2.197 1.00 38.17 112 ALA A N 1
ATOM 923 C CA . ALA A 1 111 ? -1.091 31.533 2.573 1.00 42.05 112 ALA A CA 1
ATOM 924 C C . ALA A 1 111 ? -0.132 30.870 3.560 1.00 45.53 112 ALA A C 1
ATOM 925 O O . ALA A 1 111 ? -0.558 30.332 4.565 1.00 47.29 112 ALA A O 1
ATOM 927 N N . GLU A 1 112 ? 1.157 30.872 3.236 1.00 47.00 113 GLU A N 1
ATOM 928 C CA . GLU A 1 112 ? 2.164 30.290 4.120 1.00 49.14 113 GLU A CA 1
ATOM 929 C C . GLU A 1 112 ? 2.298 31.070 5.463 1.00 47.95 113 GLU A C 1
ATOM 930 O O . GLU A 1 112 ? 2.559 30.481 6.482 1.00 50.10 113 GLU A O 1
ATOM 936 N N . ASN A 1 113 ? 2.113 32.383 5.474 1.00 44.92 114 ASN A N 1
ATOM 937 C CA . ASN A 1 113 ? 2.221 33.112 6.733 1.00 45.02 114 ASN A CA 1
ATOM 938 C C . ASN A 1 113 ? 0.941 33.239 7.572 1.00 44.03 114 ASN A C 1
ATOM 939 O O . ASN A 1 113 ? 1.002 33.240 8.805 1.00 45.32 114 ASN A O 1
ATOM 944 N N . TYR A 1 114 ? -0.213 33.286 6.920 1.00 43.22 115 TYR A N 1
ATOM 945 C CA . TYR A 1 114 ? -1.479 33.516 7.618 1.00 40.08 115 TYR A CA 1
ATOM 946 C C . TYR A 1 114 ? -2.502 32.411 7.497 1.00 43.44 115 TYR A C 1
ATOM 947 O O . TYR A 1 114 ? -3.569 32.558 8.062 1.00 44.03 115 TYR A O 1
ATOM 956 N N . GLY A 1 115 ? -2.196 31.316 6.784 1.00 43.70 116 GLY A N 1
ATOM 957 C CA . GLY A 1 115 ? -3.151 30.216 6.649 1.00 43.57 116 GLY A CA 1
ATOM 958 C C . GLY A 1 115 ? -3.780 30.087 5.270 1.00 46.70 116 GLY A C 1
ATOM 959 O O . GLY A 1 115 ? -4.447 31.049 4.809 1.00 45.67 116 GLY A O 1
ATOM 960 N N . GLU A 1 116 ? -3.556 28.920 4.613 1.00 47.31 117 GLU A N 1
ATOM 961 C CA A GLU A 1 116 ? -4.058 28.622 3.263 0.50 46.22 117 GLU A CA 1
ATOM 962 C CA B GLU A 1 116 ? -4.056 28.678 3.240 0.50 46.93 117 GLU A CA 1
ATOM 963 C C . GLU A 1 116 ? -5.561 28.855 3.191 1.00 44.59 117 GLU A C 1
ATOM 964 O O . GLU A 1 116 ? -6.084 29.417 2.225 1.00 45.37 117 GLU A O 1
ATOM 975 N N . SER A 1 117 ? -6.264 28.433 4.233 1.00 41.96 118 SER A N 1
ATOM 976 C CA . SER A 1 117 ? -7.687 28.495 4.144 1.00 43.24 118 SER A CA 1
ATOM 977 C C . SER A 1 117 ? -8.219 29.905 4.489 1.00 41.79 118 SER A C 1
ATOM 978 O O . SER A 1 117 ? -9.403 30.163 4.355 1.00 40.41 118 SER A O 1
ATOM 981 N N . ASN A 1 118 ? -7.342 30.822 4.882 1.00 40.40 119 ASN A N 1
ATOM 982 C CA . ASN A 1 118 ? -7.754 32.214 5.091 1.00 37.16 119 ASN A CA 1
ATOM 983 C C . ASN A 1 118 ? -7.796 33.089 3.834 1.00 34.38 119 ASN A C 1
ATOM 984 O O . ASN A 1 118 ? -8.252 34.255 3.868 1.00 33.16 119 ASN A O 1
ATOM 989 N N . ILE A 1 119 ? -7.346 32.559 2.708 1.00 37.02 120 ILE A N 1
ATOM 990 C CA . ILE A 1 119 ? -7.345 33.350 1.458 1.00 34.80 120 ILE A CA 1
ATOM 991 C C . ILE A 1 119 ? -8.724 33.170 0.835 1.00 36.88 120 ILE A C 1
ATOM 992 O O . ILE A 1 119 ? -8.976 32.149 0.198 1.00 35.92 120 ILE A O 1
ATOM 997 N N . ALA A 1 120 ? -9.631 34.140 1.061 1.00 32.87 121 ALA A N 1
ATOM 998 C CA . ALA A 1 120 ? -11.058 33.935 0.729 1.00 34.76 121 ALA A CA 1
ATOM 999 C C . ALA A 1 120 ? -11.209 34.185 -0.784 1.00 37.44 121 ALA A C 1
ATOM 1000 O O . ALA A 1 120 ? -11.996 33.525 -1.471 1.00 35.30 121 ALA A O 1
ATOM 1002 N N . TYR A 1 121 ? -10.464 35.181 -1.305 1.00 36.21 122 TYR A N 1
ATOM 1003 C CA . TYR A 1 121 ? -10.525 35.465 -2.742 1.00 34.91 122 TYR A CA 1
ATOM 1004 C C . TYR A 1 121 ? -9.205 36.019 -3.224 1.00 38.05 122 TYR A C 1
ATOM 1005 O O . TYR A 1 121 ? -8.456 36.641 -2.438 1.00 39.26 122 TYR A O 1
ATOM 1014 N N . ALA A 1 122 ? -8.902 35.793 -4.500 1.00 36.06 123 ALA A N 1
ATOM 1015 C CA . ALA A 1 122 ? -7.680 36.377 -5.081 1.00 37.18 123 ALA A CA 1
ATOM 1016 C C . ALA A 1 122 ? -7.964 36.704 -6.557 1.00 36.29 123 ALA A C 1
ATOM 1017 O O . ALA A 1 122 ? -7.742 35.888 -7.483 1.00 36.18 123 ALA A O 1
ATOM 1019 N N . SER A 1 123 ? -8.463 37.909 -6.757 1.00 33.34 124 SER A N 1
ATOM 1020 C CA . SER A 1 123 ? -9.081 38.307 -8.000 1.00 32.08 124 SER A CA 1
ATOM 1021 C C . SER A 1 123 ? -8.073 39.225 -8.765 1.00 32.86 124 SER A C 1
ATOM 1022 O O . SER A 1 123 ? -7.734 40.327 -8.303 1.00 35.50 124 SER A O 1
ATOM 1025 N N . VAL A 1 124 ? -7.549 38.740 -9.894 1.00 33.12 125 VAL A N 1
ATOM 1026 C CA . VAL A 1 124 ? -6.487 39.432 -10.649 1.00 34.55 125 VAL A CA 1
ATOM 1027 C C . VAL A 1 124 ? -7.112 40.271 -11.758 1.00 35.98 125 VAL A C 1
ATOM 1028 O O . VAL A 1 124 ? -7.848 39.737 -12.621 1.00 36.17 125 VAL A O 1
ATOM 1032 N N . HIS A 1 125 ? -6.837 41.581 -11.748 1.00 34.03 126 HIS A N 1
ATOM 1033 C CA . HIS A 1 125 ? -7.466 42.489 -12.708 1.00 34.06 126 HIS A CA 1
ATOM 1034 C C . HIS A 1 125 ? -6.503 42.981 -13.739 1.00 36.42 126 HIS A C 1
ATOM 1035 O O . HIS A 1 125 ? -5.497 43.644 -13.380 1.00 36.40 126 HIS A O 1
ATOM 1042 N N . LEU A 1 126 ? -6.757 42.603 -15.005 1.00 37.14 127 LEU A N 1
ATOM 1043 C CA . LEU A 1 126 ? -5.948 43.068 -16.149 1.00 39.54 127 LEU A CA 1
ATOM 1044 C C . LEU A 1 126 ? -6.668 44.092 -16.999 1.00 38.68 127 LEU A C 1
ATOM 1045 O O . LEU A 1 126 ? -6.127 44.629 -17.972 1.00 39.32 127 LEU A O 1
ATOM 1050 N N . ASP A 1 127 ? -7.912 44.346 -16.665 1.00 38.00 128 ASP A N 1
ATOM 1051 C CA . ASP A 1 127 ? -8.690 45.234 -17.482 1.00 37.00 128 ASP A CA 1
ATOM 1052 C C . ASP A 1 127 ? -8.706 46.705 -17.006 1.00 37.69 128 ASP A C 1
ATOM 1053 O O . ASP A 1 127 ? -9.553 47.494 -17.438 1.00 39.56 128 ASP A O 1
ATOM 1058 N N . GLU A 1 128 ? -7.773 47.059 -16.135 1.00 37.14 129 GLU A N 1
ATOM 1059 C CA . GLU A 1 128 ? -7.652 48.423 -15.606 1.00 38.88 129 GLU A CA 1
ATOM 1060 C C . GLU A 1 128 ? -6.266 48.882 -16.078 1.00 41.26 129 GLU A C 1
ATOM 1061 O O . GLU A 1 128 ? -5.773 48.307 -17.037 1.00 41.56 129 GLU A O 1
ATOM 1067 N N . SER A 1 129 ? -5.670 49.898 -15.458 1.00 41.85 130 SER A N 1
ATOM 1068 C CA . SER A 1 129 ? -4.454 50.503 -16.008 1.00 45.17 130 SER A CA 1
ATOM 1069 C C . SER A 1 129 ? -3.289 49.601 -15.883 1.00 43.96 130 SER A C 1
ATOM 1070 O O . SER A 1 129 ? -2.553 49.461 -16.847 1.00 48.93 130 SER A O 1
ATOM 1073 N N . THR A 1 13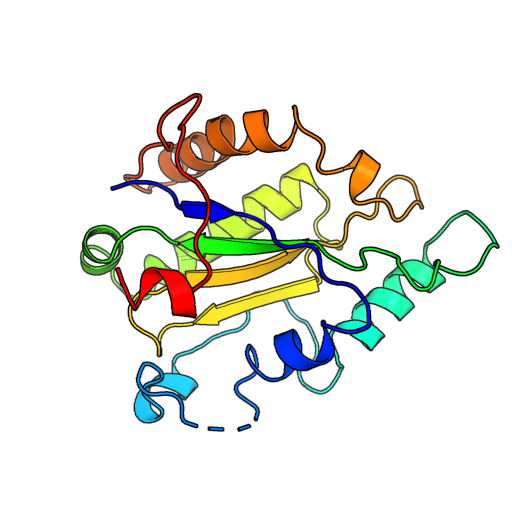0 ? -3.123 48.985 -14.713 1.00 41.70 131 THR A N 1
ATOM 1074 C CA . THR A 1 130 ? -1.945 48.160 -14.396 1.00 41.28 131 THR A CA 1
ATOM 1075 C C . THR A 1 130 ? -2.451 46.858 -13.825 1.00 39.54 131 THR A C 1
ATOM 1076 O O . THR A 1 130 ? -3.452 46.859 -13.131 1.00 37.46 131 THR A O 1
ATOM 1080 N N . PRO A 1 131 ? -1.769 45.744 -14.145 1.00 38.52 132 PRO A N 1
ATOM 1081 C CA . PRO A 1 131 ? -2.174 44.485 -13.540 1.00 38.15 132 PRO A CA 1
ATOM 1082 C C . PRO A 1 131 ? -2.035 44.568 -11.995 1.00 37.95 132 PRO A C 1
ATOM 1083 O O . PRO A 1 131 ? -1.009 45.074 -11.467 1.00 36.51 132 PRO A O 1
ATOM 1087 N N . HIS A 1 132 ? -3.066 44.122 -11.284 1.00 39.00 133 HIS A N 1
ATOM 1088 C CA . HIS A 1 132 ? -3.022 44.058 -9.798 1.00 36.81 133 HIS A CA 1
ATOM 1089 C C . HIS A 1 132 ? -3.996 42.973 -9.352 1.00 36.07 133 HIS A C 1
ATOM 1090 O O . HIS A 1 132 ? -4.852 42.566 -10.128 1.00 34.39 133 HIS A O 1
ATOM 1097 N N . MET A 1 133 ? -3.912 42.587 -8.077 1.00 34.36 134 MET A N 1
ATOM 1098 C CA . MET A 1 133 ? -4.765 41.601 -7.483 1.00 30.07 134 MET A CA 1
ATOM 1099 C C . MET A 1 133 ? -5.440 42.175 -6.217 1.00 30.34 134 MET A C 1
ATOM 1100 O O . MET A 1 133 ? -4.801 42.870 -5.411 1.00 25.68 134 MET A O 1
ATOM 1105 N N . HIS A 1 134 ? -6.742 41.921 -6.047 1.00 26.91 135 HIS A N 1
ATOM 1106 C CA . HIS A 1 134 ? -7.424 42.193 -4.760 1.00 30.79 135 HIS A CA 1
ATOM 1107 C C . HIS A 1 134 ? -7.474 40.855 -4.020 1.00 33.74 135 HIS A C 1
ATOM 1108 O O . HIS A 1 134 ? -8.149 39.936 -4.536 1.00 33.25 135 HIS A O 1
ATOM 1115 N N . MET A 1 135 ? -6.742 40.719 -2.888 1.00 32.60 136 MET A N 1
ATOM 1116 C CA . MET A 1 135 ? -6.649 39.414 -2.199 1.00 31.92 136 MET A CA 1
ATOM 1117 C C . MET A 1 135 ? -7.223 39.540 -0.790 1.00 29.83 136 MET A C 1
ATOM 1118 O O . MET A 1 135 ? -6.674 40.261 0.031 1.00 27.80 136 MET A O 1
ATOM 1123 N N . GLY A 1 136 ? -8.363 38.898 -0.548 1.00 31.35 137 GLY A N 1
ATOM 1124 C CA . GLY A 1 136 ? -9.045 38.988 0.757 1.00 30.83 137 GLY A CA 1
ATOM 1125 C C . GLY A 1 136 ? -8.458 37.976 1.723 1.00 32.67 137 GLY A C 1
ATOM 1126 O O . GLY A 1 136 ? -8.593 36.738 1.522 1.00 31.75 137 GLY A O 1
ATOM 1127 N N . VAL A 1 137 ? -7.785 38.468 2.761 1.00 30.20 138 VAL A N 1
ATOM 1128 C CA . VAL A 1 137 ? -7.275 37.553 3.780 1.00 32.65 138 VAL A CA 1
ATOM 1129 C C . VAL A 1 137 ? -8.101 37.593 5.071 1.00 30.87 138 VAL A C 1
ATOM 1130 O O . VAL A 1 137 ? -8.170 38.603 5.729 1.00 34.18 138 VAL A O 1
ATOM 1134 N N . VAL A 1 138 ? -8.767 36.481 5.422 1.00 33.87 139 VAL A N 1
ATOM 1135 C CA . VAL A 1 138 ? -9.556 36.417 6.648 1.00 31.12 139 VAL A CA 1
ATOM 1136 C C . VAL A 1 138 ? -8.624 36.385 7.874 1.00 31.51 139 VAL A C 1
ATOM 1137 O O . VAL A 1 138 ? -7.772 35.481 7.978 1.00 35.95 139 VAL A O 1
ATOM 1141 N N . PRO A 1 139 ? -8.762 37.363 8.802 1.00 34.42 140 PRO A N 1
ATOM 1142 C CA . PRO A 1 139 ? -7.848 37.446 9.974 1.00 35.23 140 PRO A CA 1
ATOM 1143 C C . PRO A 1 139 ? -8.185 36.399 11.057 1.00 37.69 140 PRO A C 1
ATOM 1144 O O . PRO A 1 139 ? -8.435 36.709 12.237 1.00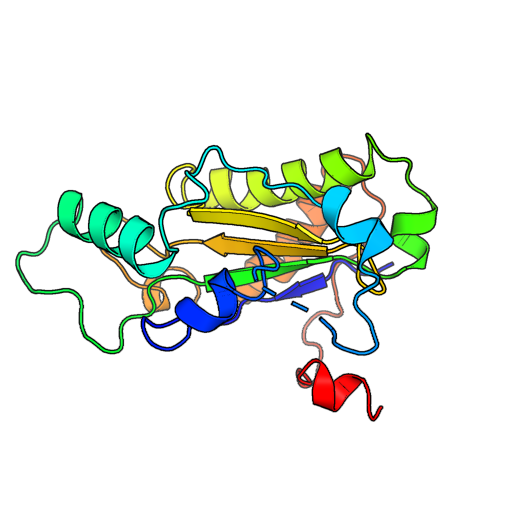 41.53 140 PRO A O 1
ATOM 1148 N N . PHE A 1 140 ? -8.229 35.131 10.636 1.00 38.41 141 PHE A N 1
ATOM 1149 C CA . PHE A 1 140 ? -8.748 34.095 11.515 1.00 41.66 141 PHE A CA 1
ATOM 1150 C C . PHE A 1 140 ? -7.618 33.191 11.976 1.00 44.76 141 PHE A C 1
ATOM 1151 O O . PHE A 1 140 ? -6.996 32.514 11.161 1.00 44.51 141 PHE A O 1
ATOM 1159 N N . GLU A 1 141 ? -7.338 33.223 13.280 1.00 46.26 142 GLU A N 1
ATOM 1160 C CA A GLU A 1 141 ? -6.288 32.398 13.866 0.50 48.51 142 GLU A CA 1
ATOM 1161 C CA B GLU A 1 141 ? -6.249 32.466 13.903 0.50 47.44 142 GLU A CA 1
ATOM 1162 C C . GLU A 1 141 ? -6.659 31.933 15.274 1.00 49.52 142 GLU A C 1
ATOM 1163 O O . GLU A 1 141 ? -7.302 32.656 16.029 1.00 45.71 142 GLU A O 1
ATOM 1174 N N . ASN A 1 142 ? -6.269 30.695 15.584 1.00 48.55 143 ASN A N 1
ATOM 1175 C CA . ASN A 1 142 ? -6.551 30.063 16.887 1.00 54.81 143 ASN A CA 1
ATOM 1176 C C . ASN A 1 142 ? -8.024 30.079 17.213 1.00 55.45 143 ASN A C 1
ATOM 1177 O O . ASN A 1 142 ? -8.427 30.440 18.327 1.00 53.52 143 ASN A O 1
ATOM 1182 N N . GLY A 1 143 ? -8.824 29.749 16.205 1.00 55.03 144 GLY A N 1
ATOM 1183 C CA . GLY A 1 143 ? -10.273 29.792 16.344 1.00 54.12 144 GLY A CA 1
ATOM 1184 C C . GLY A 1 143 ? -10.812 31.179 16.624 1.00 49.26 144 GLY A C 1
ATOM 1185 O O . GLY A 1 143 ? -11.962 31.325 17.059 1.00 54.46 144 GLY A O 1
ATOM 1186 N N . LYS A 1 144 ? -10.013 32.208 16.377 1.00 44.70 145 LYS A N 1
ATOM 1187 C CA . LYS A 1 144 ? -10.489 33.588 16.635 1.00 42.92 145 LYS A CA 1
ATOM 1188 C C . LYS A 1 144 ? -10.418 34.502 15.398 1.00 39.46 145 LYS A C 1
ATOM 1189 O O . LYS A 1 144 ? -9.425 34.488 14.686 1.00 37.02 145 LYS A O 1
ATOM 1195 N N . LEU A 1 145 ? -11.450 35.347 15.181 1.00 39.00 146 LEU A N 1
ATOM 1196 C CA . LEU A 1 145 ? -11.466 36.290 14.075 1.00 36.06 146 LEU A CA 1
ATOM 1197 C C . LEU A 1 145 ? -11.044 37.668 14.580 1.00 36.37 146 LEU A C 1
ATOM 1198 O O . LEU A 1 145 ? -11.834 38.305 15.299 1.00 36.35 146 LEU A O 1
ATOM 1203 N N . SER A 1 146 ? -9.825 38.115 14.225 1.00 32.34 147 SER A N 1
ATOM 1204 C CA . SER A 1 146 ? -9.270 39.331 14.742 1.00 33.37 147 SER A CA 1
ATOM 1205 C C . SER A 1 146 ? -8.178 39.900 13.841 1.00 34.52 147 SER A C 1
ATOM 1206 O O . SER A 1 146 ? -7.015 39.452 13.865 1.00 34.71 147 SER A O 1
ATOM 1209 N N . SER A 1 147 ? -8.572 40.888 13.065 1.00 29.91 148 SER A N 1
ATOM 1210 C CA . SER A 1 147 ? -7.634 41.686 12.284 1.00 33.4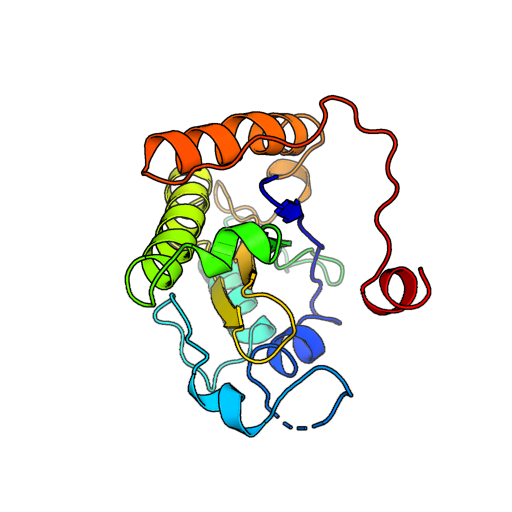1 148 SER A CA 1
ATOM 1211 C C . SER A 1 147 ? -6.685 42.449 13.246 1.00 33.39 148 SER A C 1
ATOM 1212 O O . SER A 1 147 ? -5.483 42.652 12.931 1.00 35.53 148 SER A O 1
ATOM 1215 N N . LYS A 1 148 ? -7.209 42.847 14.418 1.00 31.74 149 LYS A N 1
ATOM 1216 C CA . LYS A 1 148 ? -6.405 43.502 15.422 1.00 32.61 149 LYS A CA 1
ATOM 1217 C C . LYS A 1 148 ? -5.208 42.630 15.850 1.00 32.94 149 LYS A C 1
ATOM 1218 O O . LYS A 1 148 ? -4.088 43.128 16.081 1.00 34.66 149 LYS A O 1
ATOM 1224 N N . ALA A 1 149 ? -5.445 41.343 15.998 1.00 33.46 150 ALA A N 1
ATOM 1225 C CA . ALA A 1 149 ? -4.387 40.434 16.433 1.00 34.33 150 ALA A CA 1
ATOM 1226 C C . ALA A 1 149 ? -3.420 40.133 15.283 1.00 33.53 150 ALA A C 1
ATOM 1227 O O . ALA A 1 149 ? -2.221 39.986 15.506 1.00 39.27 150 ALA A O 1
ATOM 1229 N N . MET A 1 150 ? -3.935 39.995 14.073 1.00 31.18 151 MET A N 1
ATOM 1230 C CA . MET A 1 150 ? -3.157 39.468 12.960 1.00 32.25 151 MET A CA 1
ATOM 1231 C C . MET A 1 150 ? -2.363 40.600 12.251 1.00 32.87 151 MET A C 1
ATOM 1232 O O . MET A 1 150 ? -1.152 40.487 12.095 1.00 30.55 151 MET A O 1
ATOM 1237 N N . PHE A 1 151 ? -3.024 41.705 11.896 1.00 30.58 152 PHE A N 1
ATOM 1238 C CA . PHE A 1 151 ? -2.345 42.826 11.252 1.00 32.01 152 PHE A CA 1
ATOM 1239 C C . PHE A 1 151 ? -2.223 44.040 12.159 1.00 35.76 152 PHE A C 1
ATOM 1240 O O . PHE A 1 151 ? -3.035 45.015 12.094 1.00 29.94 152 PHE A O 1
ATOM 1248 N N . ASP A 1 152 ? -1.193 43.996 13.002 1.00 34.94 153 ASP A N 1
ATOM 1249 C CA . ASP A 1 152 ? -0.877 45.120 13.870 1.00 36.45 153 ASP A CA 1
ATOM 1250 C C . ASP A 1 152 ? 0.358 45.895 13.333 1.00 38.15 153 ASP A C 1
ATOM 1251 O O . ASP A 1 152 ? 0.933 45.552 12.286 1.00 34.40 153 ASP A O 1
ATOM 1256 N N . ARG A 1 153 ? 0.750 46.959 14.023 1.00 37.27 154 ARG A N 1
ATOM 1257 C CA . ARG A 1 153 ? 1.730 47.869 13.458 1.00 37.62 154 ARG A CA 1
ATOM 1258 C C . ARG A 1 153 ? 3.012 47.113 13.059 1.00 37.84 154 ARG A C 1
ATOM 1259 O O . ARG A 1 153 ? 3.558 47.320 11.956 1.00 35.37 154 ARG A O 1
ATOM 1267 N N . GLU A 1 154 ? 3.477 46.225 13.948 1.00 40.32 155 GLU A N 1
ATOM 1268 C CA A GLU A 1 154 ? 4.743 45.500 13.693 0.50 41.50 155 GLU A CA 1
ATOM 1269 C CA B GLU A 1 154 ? 4.729 45.433 13.744 0.50 41.68 155 GLU A CA 1
ATOM 1270 C C . GLU A 1 154 ? 4.579 44.513 12.548 1.00 39.13 155 GLU A C 1
ATOM 1271 O O . GLU A 1 154 ? 5.513 44.283 11.777 1.00 37.65 155 GLU A O 1
ATOM 1282 N N . GLU A 1 155 ? 3.406 43.916 12.451 1.00 36.27 156 GLU A N 1
ATOM 1283 C CA . GLU A 1 155 ? 3.189 42.967 11.387 1.00 37.01 156 GLU A CA 1
ATOM 1284 C C . GLU A 1 155 ? 3.190 43.679 10.009 1.00 35.86 156 GLU A C 1
ATOM 1285 O O . GLU A 1 155 ? 3.709 43.122 9.046 1.00 34.18 156 GLU A O 1
ATOM 1291 N N . LEU A 1 156 ? 2.538 44.851 9.887 1.00 32.82 157 LEU A N 1
ATOM 1292 C CA . LEU A 1 156 ? 2.554 45.589 8.616 1.00 31.37 157 LEU A CA 1
ATOM 1293 C C . LEU A 1 156 ? 3.997 46.041 8.286 1.00 35.70 157 LEU A C 1
ATOM 1294 O O . LEU A 1 156 ? 4.427 45.926 7.116 1.00 33.06 157 LEU A O 1
ATOM 1299 N N . LYS A 1 157 ? 4.728 46.499 9.295 1.00 37.68 158 LYS A N 1
ATOM 1300 C CA . LYS A 1 157 ? 6.178 46.796 9.142 1.00 42.22 158 LYS A CA 1
ATOM 1301 C C . LYS A 1 157 ? 6.905 45.578 8.627 1.00 43.77 158 LYS A C 1
ATOM 1302 O O . LYS A 1 157 ? 7.643 45.663 7.659 1.00 42.87 158 LYS A O 1
ATOM 1308 N N . HIS A 1 158 ? 6.696 44.428 9.265 1.00 44.91 159 HIS A N 1
ATOM 1309 C CA . HIS A 1 158 ? 7.381 43.194 8.826 1.00 41.60 159 HIS A CA 1
ATOM 1310 C C . HIS A 1 158 ? 7.006 42.883 7.344 1.00 36.48 159 HIS A C 1
ATOM 1311 O O . HIS A 1 158 ? 7.822 42.540 6.569 1.00 31.88 159 HIS A O 1
ATOM 1318 N N . ILE A 1 159 ? 5.743 42.952 6.952 1.00 33.63 160 ILE A N 1
ATOM 1319 C CA . ILE A 1 159 ? 5.349 42.612 5.554 1.00 32.19 160 ILE A CA 1
ATOM 1320 C C . ILE A 1 159 ? 6.010 43.559 4.497 1.00 32.29 160 ILE A C 1
ATOM 1321 O O . ILE A 1 159 ? 6.490 43.126 3.442 1.00 37.92 160 ILE A O 1
ATOM 1326 N N . GLN A 1 160 ? 6.083 44.844 4.799 1.00 32.17 161 GLN A N 1
ATOM 1327 C CA . GLN A 1 160 ? 6.733 45.813 3.909 1.00 36.61 161 GLN A CA 1
ATOM 1328 C C . GLN A 1 160 ? 8.191 45.495 3.708 1.00 38.08 161 GLN A C 1
ATOM 1329 O O . GLN A 1 160 ? 8.766 45.891 2.697 1.00 43.19 161 GLN A O 1
ATOM 1335 N N . GLU A 1 161 ? 8.775 44.762 4.645 1.00 41.00 162 GLU A N 1
ATOM 1336 C CA . GLU A 1 161 ? 10.175 44.340 4.531 1.00 43.16 162 GLU A CA 1
ATOM 1337 C C . GLU A 1 161 ? 10.399 42.947 3.905 1.00 43.74 162 GLU A C 1
ATOM 1338 O O . GLU A 1 161 ? 11.349 42.729 3.142 1.00 46.61 162 GLU A O 1
ATOM 1344 N N . ASP A 1 162 ? 9.569 41.998 4.319 1.00 38.29 163 ASP A N 1
ATOM 1345 C CA . ASP A 1 162 ? 9.735 40.617 4.045 1.00 40.38 163 ASP A CA 1
ATOM 1346 C C . ASP A 1 162 ? 8.976 40.173 2.769 1.00 41.43 163 ASP A C 1
ATOM 1347 O O . ASP A 1 162 ? 9.396 39.246 2.073 1.00 43.01 163 ASP A O 1
ATOM 1352 N N . LEU A 1 163 ? 7.833 40.769 2.487 1.00 38.81 164 LEU A N 1
ATOM 1353 C CA . LEU A 1 163 ? 7.169 40.407 1.240 1.00 39.24 164 LEU A CA 1
ATOM 1354 C C . LEU A 1 163 ? 8.016 40.761 -0.017 1.00 39.61 164 LEU A C 1
ATOM 1355 O O . LEU A 1 163 ? 8.286 39.894 -0.829 1.00 41.28 164 LEU A O 1
ATOM 1360 N N . PRO A 1 164 ? 8.440 42.028 -0.176 1.00 41.77 165 PRO A N 1
ATOM 1361 C CA . PRO A 1 164 ? 9.240 42.317 -1.369 1.00 42.20 165 PRO A CA 1
ATOM 1362 C C . PRO A 1 164 ? 10.469 41.412 -1.446 1.00 44.97 165 PRO A C 1
ATOM 1363 O O . PRO A 1 164 ? 10.847 41.013 -2.533 1.00 45.35 165 PRO A O 1
ATOM 1367 N N . ARG A 1 165 ? 11.015 41.001 -0.313 1.00 46.25 166 ARG A N 1
ATOM 1368 C CA . ARG A 1 165 ? 12.201 40.130 -0.319 1.00 46.47 166 ARG A CA 1
ATOM 1369 C C . ARG A 1 165 ? 11.846 38.704 -0.780 1.00 45.78 166 ARG A C 1
ATOM 1370 O O . ARG A 1 165 ? 12.608 38.044 -1.528 1.00 46.37 166 ARG A O 1
ATOM 1378 N N . TYR A 1 166 ? 10.718 38.216 -0.288 1.00 42.78 167 TYR A N 1
ATOM 1379 C CA . TYR A 1 166 ? 10.197 36.912 -0.683 1.00 42.80 167 TYR A CA 1
ATOM 1380 C C . TYR A 1 166 ? 9.918 36.878 -2.200 1.00 44.65 167 TYR A C 1
ATOM 1381 O O . TYR A 1 166 ? 10.270 35.903 -2.864 1.00 44.90 167 TYR A O 1
ATOM 1390 N N . MET A 1 167 ? 9.234 37.911 -2.717 1.00 42.21 168 MET A N 1
ATOM 1391 C CA . MET A 1 167 ? 8.941 38.029 -4.170 1.00 44.71 168 MET A CA 1
ATOM 1392 C C . MET A 1 167 ? 10.250 38.012 -4.977 1.00 45.34 168 MET A C 1
ATOM 1393 O O . MET A 1 167 ? 10.316 37.330 -6.001 1.00 45.54 168 MET A O 1
ATOM 1398 N N . SER A 1 168 ? 11.261 38.764 -4.510 1.00 48.38 169 SER A N 1
ATOM 1399 C CA . SER A 1 168 ? 12.551 38.888 -5.182 1.00 50.10 169 SER A CA 1
ATOM 1400 C C . SER A 1 168 ? 13.239 37.570 -5.142 1.00 54.47 169 SER A C 1
ATOM 1401 O O . SER A 1 168 ? 13.916 37.212 -6.108 1.00 50.64 169 SER A O 1
ATOM 1404 N N . ASP A 1 169 ? 13.067 36.855 -4.016 1.00 52.70 170 ASP A N 1
ATOM 1405 C CA . ASP A 1 169 ? 13.687 35.535 -3.855 1.00 53.47 170 ASP A CA 1
ATOM 1406 C C . ASP A 1 169 ? 13.074 34.514 -4.797 1.00 52.67 170 ASP A C 1
ATOM 1407 O O . ASP A 1 169 ? 13.653 33.476 -5.062 1.00 48.08 170 ASP A O 1
ATOM 1412 N N . HIS A 1 170 ? 11.873 34.836 -5.271 1.00 51.24 171 HIS A N 1
ATOM 1413 C CA . HIS A 1 170 ? 11.128 33.970 -6.185 1.00 54.20 171 HIS A CA 1
ATOM 1414 C C . HIS A 1 170 ? 11.140 34.383 -7.647 1.00 53.40 171 HIS A C 1
ATOM 1415 O O . HIS A 1 170 ? 10.266 33.978 -8.377 1.00 56.99 171 HIS A O 1
ATOM 1422 N N . GLY A 1 171 ? 12.106 35.187 -8.072 1.00 68.40 172 GLY A N 1
ATOM 1423 C CA . GLY A 1 171 ? 12.201 35.567 -9.482 1.00 70.58 172 GLY A CA 1
ATOM 1424 C C . GLY A 1 171 ? 11.915 37.018 -9.834 1.00 67.13 172 GLY A C 1
ATOM 1425 O O . GLY A 1 171 ? 12.354 37.528 -10.855 1.00 70.68 172 GLY A O 1
ATOM 1426 N N . PHE A 1 172 ? 11.225 37.717 -8.963 1.00 62.00 173 PHE A N 1
ATOM 1427 C CA . PHE A 1 172 ? 10.727 39.005 -9.378 1.00 62.06 173 PHE A CA 1
ATOM 1428 C C . PHE A 1 172 ? 11.560 40.227 -8.981 1.00 61.98 173 PHE A C 1
ATOM 1429 O O . PHE A 1 172 ? 11.807 40.452 -7.808 1.00 63.58 173 PHE A O 1
ATOM 1437 N N . GLU A 1 173 ? 11.936 41.029 -9.977 1.00 62.92 174 GLU A N 1
ATOM 1438 C CA . GLU A 1 173 ? 12.795 42.215 -9.771 1.00 66.23 174 GLU A CA 1
ATOM 1439 C C . GLU A 1 173 ? 12.092 43.482 -9.248 1.00 65.44 174 GLU A C 1
ATOM 1440 O O . GLU A 1 173 ? 11.832 44.439 -9.986 1.00 65.83 174 GLU A O 1
ATOM 1446 N N . LEU A 1 17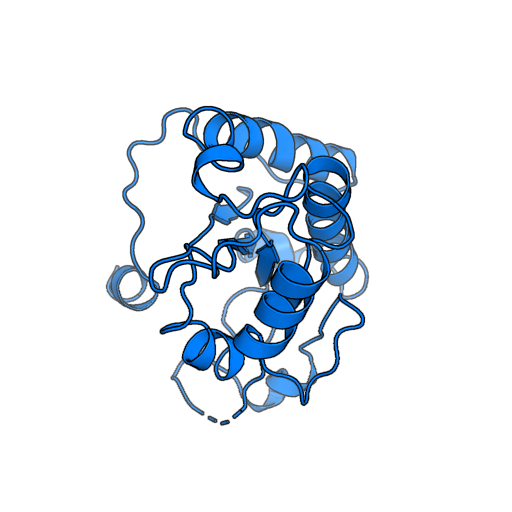4 ? 11.810 43.443 -7.949 1.00 63.18 175 LEU A N 1
ATOM 1447 C CA . LEU A 1 174 ? 11.048 44.433 -7.212 1.00 62.33 175 LEU A CA 1
ATOM 1448 C C . LEU A 1 174 ? 11.767 44.821 -5.937 1.00 61.08 175 LEU A C 1
ATOM 1449 O O . LEU A 1 174 ? 12.257 43.940 -5.231 1.00 65.57 175 LEU A O 1
ATOM 1454 N N . GLU A 1 175 ? 11.741 46.107 -5.585 1.00 57.89 176 GLU A N 1
ATOM 1455 C CA A GLU A 1 175 ? 12.306 46.612 -4.334 0.30 56.07 176 GLU A CA 1
ATOM 1456 C CA B GLU A 1 175 ? 12.301 46.548 -4.311 0.70 56.12 176 GLU A CA 1
ATOM 1457 C C . GLU A 1 175 ? 11.208 47.014 -3.323 1.00 52.84 176 GLU A C 1
ATOM 1458 O O . GLU A 1 175 ? 10.154 47.546 -3.710 1.00 49.84 176 GLU A O 1
ATOM 1469 N N . ARG A 1 176 ? 11.458 46.791 -2.037 1.00 50.92 177 ARG A N 1
ATOM 1470 C CA . ARG A 1 176 ? 10.593 47.284 -0.957 1.00 48.57 177 ARG A CA 1
ATOM 1471 C C . ARG A 1 176 ? 10.417 48.801 -1.030 1.00 49.02 177 ARG A C 1
ATOM 1472 O O . ARG A 1 176 ? 11.311 49.532 -1.499 1.00 47.70 177 ARG A O 1
ATOM 1480 N N . GLY A 1 177 ? 9.248 49.275 -0.579 1.00 49.42 178 GLY A N 1
ATOM 1481 C CA . GLY A 1 177 ? 9.019 50.708 -0.444 1.00 48.58 178 GLY A CA 1
ATOM 1482 C C . GLY A 1 177 ? 9.938 51.344 0.599 1.00 48.40 178 GLY A C 1
ATOM 1483 O O . GLY A 1 177 ? 10.617 50.663 1.365 1.00 47.81 178 GLY A O 1
ATOM 1484 N N . LYS A 1 178 ? 9.930 52.666 0.632 1.00 51.95 179 LYS A N 1
ATOM 1485 C CA . LYS A 1 178 ? 10.848 53.434 1.417 1.00 56.25 179 LYS A CA 1
ATOM 1486 C C . LYS A 1 178 ? 10.540 53.268 2.900 1.00 56.44 179 LYS A C 1
ATOM 1487 O O . LYS A 1 178 ? 9.403 53.501 3.362 1.00 53.97 179 LYS A O 1
ATOM 1493 N N . LEU A 1 179 ? 11.561 52.827 3.637 1.00 56.20 180 LEU A N 1
ATOM 1494 C CA . LEU A 1 179 ? 11.376 52.444 5.030 1.00 56.53 180 LEU A CA 1
ATOM 1495 C C . LEU A 1 179 ? 10.972 53.699 5.796 1.00 56.28 180 LEU A C 1
ATOM 1496 O O . LEU A 1 179 ? 11.584 54.734 5.580 1.00 56.25 180 LEU A O 1
ATOM 1501 N N . ASN A 1 180 ? 9.895 53.637 6.605 1.00 53.39 181 ASN A N 1
ATOM 1502 C CA . ASN A 1 180 ? 9.424 54.846 7.284 1.00 54.39 181 ASN A CA 1
ATOM 1503 C C . ASN A 1 180 ? 8.876 55.909 6.331 1.00 53.37 181 ASN A C 1
ATOM 1504 O O . ASN A 1 180 ? 8.963 57.105 6.619 1.00 56.52 181 ASN A O 1
ATOM 1509 N N . SER A 1 181 ? 8.370 55.487 5.175 1.00 52.82 182 SER A N 1
ATOM 1510 C CA . SER A 1 181 ? 7.797 56.415 4.209 1.00 53.86 182 SER A CA 1
ATOM 1511 C C . SER A 1 181 ? 6.739 57.343 4.851 1.00 56.01 182 SER A C 1
ATOM 1512 O O . SER A 1 181 ? 5.822 56.873 5.515 1.00 57.40 182 SER A O 1
ATOM 1515 N N . GLU A 1 182 ? 6.858 58.642 4.618 1.00 57.87 183 GLU A N 1
ATOM 1516 C CA A GLU A 1 182 ? 5.916 59.680 5.057 0.50 58.63 183 GLU A CA 1
ATOM 1517 C CA B GLU A 1 182 ? 5.853 59.580 5.129 0.50 59.15 183 GLU A CA 1
ATOM 1518 C C . GLU A 1 182 ? 4.667 59.814 4.175 1.00 57.43 183 GLU A C 1
ATOM 1519 O O . GLU A 1 182 ? 3.819 60.660 4.417 1.00 61.30 183 GLU A O 1
ATOM 1530 N N . ALA A 1 183 ? 4.575 59.041 3.106 1.00 56.25 184 ALA A N 1
ATOM 1531 C CA . ALA A 1 183 ? 3.436 59.134 2.177 1.00 54.57 184 ALA A CA 1
ATOM 1532 C C . ALA A 1 183 ? 2.099 58.923 2.894 1.00 53.72 184 ALA A C 1
ATOM 1533 O O . ALA A 1 183 ? 2.029 58.159 3.835 1.00 54.76 184 ALA A O 1
ATOM 1535 N N . LYS A 1 184 ? 1.043 59.587 2.449 1.00 55.60 185 LYS A N 1
ATOM 1536 C CA . LYS A 1 184 ? -0.305 59.292 2.935 1.00 55.78 185 LYS A CA 1
ATOM 1537 C C . LYS A 1 184 ? -1.046 58.565 1.817 1.00 54.74 185 LYS A C 1
ATOM 1538 O O . LYS A 1 184 ? -1.058 59.015 0.680 1.00 57.13 185 LYS A O 1
ATOM 1544 N N . HIS A 1 185 ? -1.649 57.428 2.113 1.00 50.99 186 HIS A N 1
ATOM 1545 C CA . HIS A 1 185 ? -2.452 56.772 1.110 1.00 50.11 186 HIS A CA 1
ATOM 1546 C C . HIS A 1 185 ? -3.496 57.729 0.491 1.00 52.22 186 HIS A C 1
ATOM 1547 O O . HIS A 1 185 ? -4.211 58.414 1.232 1.00 54.84 186 HIS A O 1
ATOM 1554 N N . LYS A 1 186 ? -3.572 57.791 -0.842 1.00 52.13 187 LYS A N 1
ATOM 1555 C CA . LYS A 1 186 ? -4.738 58.403 -1.499 1.00 54.35 187 LYS A CA 1
ATOM 1556 C C . LYS A 1 186 ? -5.730 57.317 -1.986 1.00 53.55 187 LYS A C 1
ATOM 1557 O O . LYS A 1 186 ? -5.308 56.210 -2.382 1.00 50.50 187 LYS A O 1
ATOM 1563 N N . THR A 1 187 ? -7.039 57.594 -1.985 1.00 53.37 188 THR A N 1
ATOM 1564 C CA . THR A 1 187 ? -7.938 56.634 -2.638 1.00 50.30 188 THR A CA 1
ATOM 1565 C C . THR A 1 187 ? -7.675 56.647 -4.132 1.00 52.95 188 THR A C 1
ATOM 1566 O O . THR A 1 187 ? -6.975 57.539 -4.615 1.00 53.76 188 THR A O 1
ATOM 1570 N N . VAL A 1 188 ? -8.192 55.643 -4.852 1.00 53.26 189 VAL A N 1
ATOM 1571 C CA . VAL A 1 188 ? -8.053 55.592 -6.307 1.00 56.81 189 VAL A CA 1
ATOM 1572 C C . VAL A 1 188 ? -8.541 56.923 -6.899 1.00 63.12 189 VAL A C 1
ATOM 1573 O O . VAL A 1 188 ? -7.795 57.591 -7.628 1.00 65.32 189 VAL A O 1
ATOM 1577 N N . ALA A 1 189 ? -9.760 57.328 -6.549 1.00 63.41 190 ALA A N 1
ATOM 1578 C CA . ALA A 1 189 ? -10.312 58.614 -6.996 1.00 66.53 190 ALA A CA 1
ATOM 1579 C C . ALA A 1 189 ? -9.457 59.858 -6.641 1.00 69.74 190 ALA A C 1
ATOM 1580 O O . ALA A 1 189 ? -9.320 60.785 -7.465 1.00 72.88 190 ALA A O 1
ATOM 1582 N N . GLU A 1 190 ? -8.885 59.866 -5.428 1.00 67.86 191 GLU A N 1
ATOM 1583 C CA . GLU A 1 190 ? -8.009 60.954 -4.953 1.00 68.09 191 GLU A CA 1
ATOM 1584 C C . GLU A 1 190 ? -6.646 60.962 -5.671 1.00 67.94 191 GLU A C 1
ATOM 1585 O O . GLU A 1 190 ? -6.082 62.033 -5.946 1.00 70.70 191 GLU A O 1
ATOM 1591 N N . PHE A 1 191 ? -6.120 59.770 -5.965 1.00 65.62 192 PHE A N 1
ATOM 1592 C CA . PHE A 1 191 ? -4.829 59.619 -6.657 1.00 66.41 192 PHE A CA 1
ATOM 1593 C C . PHE A 1 191 ? -4.925 60.063 -8.120 1.00 69.92 192 PHE A C 1
ATOM 1594 O O . PHE A 1 191 ? -4.029 60.768 -8.658 1.00 72.30 192 PHE A O 1
ATOM 1602 N N . LYS A 1 192 ? -6.037 59.691 -8.745 1.00 67.52 193 LYS A N 1
ATOM 1603 C CA . LYS A 1 192 ? -6.350 60.155 -10.093 1.00 69.81 193 LYS A CA 1
ATOM 1604 C C . LYS A 1 192 ? -6.308 61.675 -10.233 1.00 73.27 193 LYS A C 1
ATOM 1605 O O . LYS A 1 192 ? -5.606 62.164 -11.124 1.00 77.08 193 LYS A O 1
ATOM 1611 N N . ARG A 1 193 ? -6.976 62.431 -9.358 1.00 73.97 194 ARG A N 1
ATOM 1612 C CA A ARG A 1 193 ? -6.826 63.893 -9.382 0.50 78.64 194 ARG A CA 1
ATOM 1613 C CA B ARG A 1 193 ? -6.830 63.888 -9.377 0.50 78.86 194 ARG A CA 1
ATOM 1614 C C . ARG A 1 193 ? -5.333 64.311 -9.485 1.00 81.16 194 ARG A C 1
ATOM 1615 O O . ARG A 1 193 ? -4.961 65.165 -10.321 1.00 84.57 194 ARG A O 1
ATOM 1630 N N . ALA A 1 194 ? -4.478 63.686 -8.666 1.00 79.39 195 ALA A N 1
ATOM 1631 C CA . ALA A 1 194 ? -3.001 63.882 -8.636 1.00 81.54 195 ALA A CA 1
ATOM 1632 C C . ALA A 1 194 ? -2.209 62.896 -9.513 1.00 78.84 195 ALA A C 1
ATOM 1633 O O . ALA A 1 194 ? -2.069 63.074 -10.704 1.00 81.16 195 ALA A O 1
#

Radius of gyration: 16.6 Å; Cα contacts (8 Å, |Δi|>4): 293; chains: 1; bounding box: 36×37×45 Å

CATH classification: 3.30.930.30

InterPro domains:
  IPR001668 Plasmid recombination enzyme [PF01076] (1-193)